Protein AF-A0A5B0MXK4-F1 (afdb_monomer)

Mean predicted aligned error: 9.75 Å

Sequence (186 aa):
MAPSFFKRCTKSGLPIFALIPTATGGLLAFLRLNHSGATVFHWLTRMSAVTGLCTWLSVLVSYLQFYRGMKYHGICRNTIPYKSPFQPYLTYFGLLMVILVIFFSGFEVFLKDNWSTSNFVTNYITLVIYILLFIYWKVTKRGKLVRIQEMDLIAGTKHFELMDAHYQENIKIPRTRIQKLWDWLL

Organism: NCBI:txid56615

Structure (mmCIF, N/CA/C/O backbone):
data_AF-A0A5B0MXK4-F1
#
_entry.id   AF-A0A5B0MXK4-F1
#
loop_
_atom_site.group_PDB
_atom_site.id
_atom_site.type_symbol
_atom_site.label_atom_id
_atom_site.label_alt_id
_atom_site.label_comp_id
_atom_site.label_asym_id
_atom_site.label_entity_id
_atom_site.label_seq_id
_atom_site.pdbx_PDB_ins_code
_atom_site.Cartn_x
_atom_site.Cartn_y
_atom_site.Cartn_z
_atom_site.occupancy
_atom_site.B_iso_or_equiv
_atom_site.auth_seq_id
_atom_site.auth_comp_id
_atom_site.auth_asym_id
_atom_site.auth_atom_id
_atom_site.pdbx_PDB_model_num
ATOM 1 N N . MET A 1 1 ? 8.335 -4.774 9.038 1.00 51.50 1 MET A N 1
ATOM 2 C CA . MET A 1 1 ? 9.013 -4.601 10.346 1.00 51.50 1 MET A CA 1
ATOM 3 C C . MET A 1 1 ? 10.495 -4.401 10.081 1.00 51.50 1 MET A C 1
ATOM 5 O O . MET A 1 1 ? 11.075 -5.246 9.414 1.00 51.50 1 MET A O 1
ATOM 9 N N . ALA A 1 2 ? 11.074 -3.292 10.542 1.00 68.56 2 ALA A N 1
ATOM 10 C CA . ALA A 1 2 ? 12.490 -2.974 10.352 1.00 68.56 2 ALA A CA 1
ATOM 11 C C . ALA A 1 2 ? 13.331 -3.418 11.573 1.00 68.56 2 ALA A C 1
ATOM 13 O O . ALA A 1 2 ? 12.799 -3.427 12.688 1.00 68.56 2 ALA A O 1
ATOM 14 N N . PRO A 1 3 ? 14.615 -3.788 11.389 1.00 80.69 3 PRO A N 1
ATOM 15 C CA . PRO A 1 3 ? 15.564 -4.045 12.474 1.00 80.69 3 PRO A CA 1
ATOM 16 C C . PRO A 1 3 ? 15.564 -2.948 13.549 1.00 80.69 3 PRO A C 1
ATOM 18 O O . PRO A 1 3 ? 15.420 -1.764 13.243 1.00 80.69 3 PRO A O 1
ATOM 21 N N . SER A 1 4 ? 15.766 -3.324 14.814 1.00 78.88 4 SER A N 1
ATOM 22 C CA . SER A 1 4 ? 15.691 -2.400 15.959 1.00 78.88 4 SER A CA 1
ATOM 23 C C . SER A 1 4 ? 16.685 -1.236 15.888 1.00 78.88 4 SER A C 1
ATOM 25 O O . SER A 1 4 ? 16.424 -0.188 16.473 1.00 78.88 4 SER A O 1
ATOM 27 N N . PHE A 1 5 ? 17.786 -1.371 15.140 1.00 83.00 5 PHE A N 1
ATOM 28 C CA . PHE A 1 5 ? 18.768 -0.296 14.982 1.00 83.00 5 PHE A CA 1
ATOM 29 C C . PHE A 1 5 ? 18.201 0.935 14.256 1.00 83.00 5 PHE A C 1
ATOM 31 O O . PHE A 1 5 ? 18.622 2.047 14.558 1.00 83.00 5 PHE A O 1
ATOM 38 N N . PHE A 1 6 ? 17.205 0.768 13.375 1.00 82.44 6 PHE A N 1
ATOM 39 C CA . PHE A 1 6 ? 16.553 1.888 12.681 1.00 82.44 6 PHE A CA 1
ATOM 40 C C . PHE A 1 6 ? 15.761 2.804 13.621 1.00 82.44 6 PHE A C 1
ATOM 42 O O . PHE A 1 6 ? 15.440 3.928 13.250 1.00 82.44 6 PHE A O 1
ATOM 49 N N . LYS A 1 7 ? 15.466 2.348 14.846 1.00 84.06 7 LYS A N 1
ATOM 50 C CA . LYS A 1 7 ? 14.809 3.159 15.880 1.00 84.06 7 LYS A CA 1
ATOM 51 C C . LYS A 1 7 ? 15.776 4.079 16.634 1.00 84.06 7 LYS A C 1
ATOM 53 O O . LYS A 1 7 ? 15.331 4.849 17.477 1.00 84.06 7 LYS A O 1
ATOM 58 N N . ARG A 1 8 ? 17.091 3.974 16.404 1.00 83.19 8 ARG A N 1
ATOM 59 C CA . ARG A 1 8 ? 18.083 4.804 17.102 1.00 83.19 8 ARG A CA 1
ATOM 60 C C . ARG A 1 8 ? 18.042 6.231 16.555 1.00 83.19 8 ARG A C 1
ATOM 62 O O . ARG A 1 8 ? 18.348 6.453 15.384 1.00 83.19 8 ARG A O 1
ATOM 69 N N . CYS A 1 9 ? 17.715 7.180 17.426 1.00 87.06 9 CYS A N 1
ATOM 70 C CA . CYS A 1 9 ? 17.706 8.610 17.128 1.00 87.06 9 CYS A CA 1
ATOM 71 C C . CYS A 1 9 ? 18.899 9.321 17.780 1.00 87.06 9 CYS A C 1
ATOM 73 O O . CYS A 1 9 ? 19.418 8.876 18.805 1.00 87.06 9 CYS A O 1
ATOM 75 N N . THR A 1 10 ? 19.330 10.439 17.193 1.00 88.25 10 THR A N 1
ATOM 76 C CA . THR A 1 10 ? 20.281 11.359 17.837 1.00 88.25 10 THR A CA 1
ATOM 77 C C . THR A 1 10 ? 19.639 12.095 19.013 1.00 88.25 10 THR A C 1
A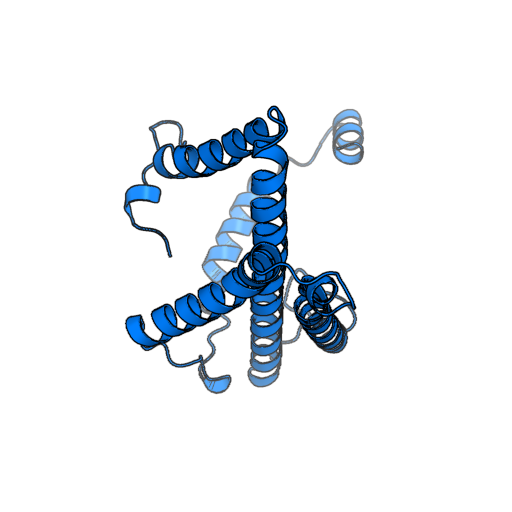TOM 79 O O . THR A 1 10 ? 18.423 12.056 19.196 1.00 88.25 10 THR A O 1
ATOM 82 N N . LYS A 1 11 ? 20.449 12.826 19.794 1.00 84.50 11 LYS A N 1
ATOM 83 C CA . LYS A 1 11 ? 19.974 13.662 20.915 1.00 84.50 11 LYS A CA 1
ATOM 84 C C . LYS A 1 11 ? 18.903 14.683 20.503 1.00 84.50 11 LYS A C 1
ATOM 86 O O . LYS A 1 11 ? 18.062 15.033 21.315 1.00 84.50 11 LYS A O 1
ATOM 91 N N . SER A 1 12 ? 18.915 15.119 19.243 1.00 85.69 12 SER A N 1
ATOM 92 C CA . SER A 1 12 ? 17.931 16.045 18.665 1.00 85.69 12 SER A CA 1
ATOM 93 C C . SER A 1 12 ? 16.702 15.343 18.064 1.00 85.69 12 SER A C 1
ATOM 95 O O . SER A 1 12 ? 15.892 15.994 17.416 1.00 85.69 12 SER A O 1
ATOM 97 N N . GLY A 1 13 ? 16.568 14.021 18.225 1.00 84.75 13 GLY A N 1
ATOM 98 C CA . GLY A 1 13 ? 15.425 13.242 17.736 1.00 84.75 13 GLY A CA 1
ATOM 99 C C . GLY A 1 13 ? 15.523 12.762 16.283 1.00 84.75 13 GLY A C 1
ATOM 100 O O . GLY A 1 13 ? 14.577 12.152 15.793 1.00 84.75 13 GLY A O 1
ATOM 101 N N . LEU A 1 14 ? 16.648 12.975 15.587 1.00 86.69 14 LEU A N 1
ATOM 102 C CA . LEU A 1 14 ? 16.790 12.608 14.172 1.00 86.69 14 LEU A CA 1
ATOM 103 C C . LEU A 1 14 ? 17.190 11.123 14.005 1.00 86.69 14 LEU A C 1
ATOM 105 O O . LEU A 1 14 ? 18.266 10.734 14.475 1.00 86.69 14 LEU A O 1
ATOM 109 N N . PRO A 1 15 ? 16.399 10.284 13.305 1.00 89.44 15 PRO A N 1
ATOM 110 C CA . PRO A 1 15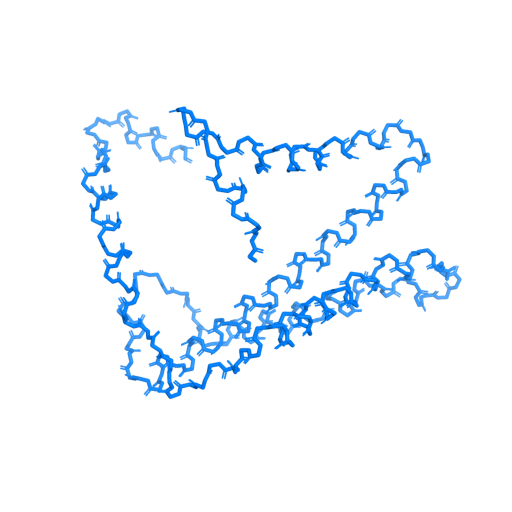 ? 16.730 8.880 13.055 1.00 89.44 15 PRO A CA 1
ATOM 111 C C . PRO A 1 15 ? 17.690 8.739 11.861 1.00 89.44 15 PRO A C 1
ATOM 113 O O . PRO A 1 15 ? 17.299 8.329 10.768 1.00 89.44 15 PRO A O 1
ATOM 116 N N . ILE A 1 16 ? 18.970 9.071 12.061 1.00 86.81 16 ILE A N 1
ATOM 117 C CA . ILE A 1 16 ? 19.988 9.086 10.988 1.00 86.81 16 ILE A CA 1
ATOM 118 C C . ILE A 1 16 ? 20.082 7.739 10.258 1.00 86.81 16 ILE A C 1
ATOM 120 O O . ILE A 1 16 ? 20.154 7.697 9.032 1.00 86.81 16 ILE A O 1
ATOM 124 N N . PHE A 1 17 ? 20.019 6.628 10.995 1.00 88.06 17 PHE A N 1
ATOM 125 C CA . PHE A 1 17 ? 20.098 5.288 10.413 1.00 88.06 17 PHE A CA 1
ATOM 126 C C . PHE A 1 17 ? 18.934 4.962 9.469 1.00 88.06 17 PHE A C 1
ATOM 128 O O . PHE A 1 17 ? 19.114 4.169 8.551 1.00 88.06 17 PHE A O 1
ATOM 135 N N . ALA A 1 18 ? 17.760 5.568 9.668 1.00 88.06 18 ALA A N 1
ATOM 136 C CA . ALA A 1 18 ? 16.626 5.447 8.752 1.00 88.06 18 ALA A CA 1
ATOM 137 C C . ALA A 1 18 ? 16.679 6.484 7.618 1.00 88.06 18 ALA A C 1
ATOM 139 O O . ALA A 1 18 ? 16.204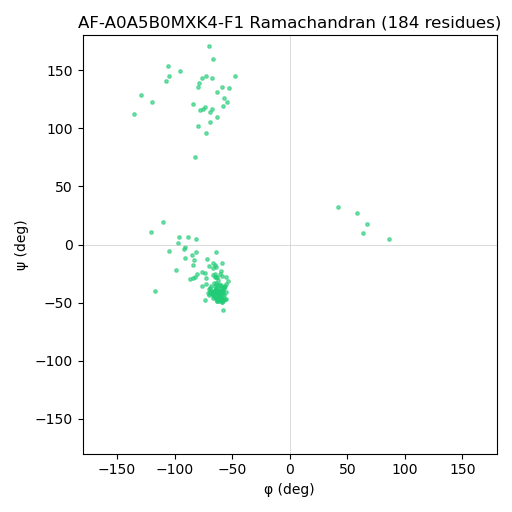 6.206 6.520 1.00 88.06 18 ALA A O 1
ATOM 140 N N . LEU A 1 19 ? 17.279 7.652 7.873 1.00 89.31 19 LEU A N 1
ATOM 141 C CA . LEU A 1 19 ? 17.416 8.742 6.908 1.00 89.31 19 LEU A CA 1
ATOM 142 C C . LEU A 1 19 ? 18.424 8.433 5.793 1.00 89.31 19 LEU A C 1
ATOM 144 O O . LEU A 1 19 ? 18.172 8.747 4.636 1.00 89.31 19 LEU A O 1
ATOM 148 N N . ILE A 1 20 ? 19.568 7.823 6.115 1.00 89.94 20 ILE A N 1
ATOM 149 C CA . ILE A 1 20 ? 20.623 7.561 5.119 1.00 89.94 20 ILE A CA 1
ATOM 150 C C . ILE A 1 20 ? 20.111 6.685 3.954 1.00 89.94 20 ILE A C 1
ATOM 152 O O . ILE A 1 20 ? 20.288 7.076 2.795 1.00 89.94 20 ILE A O 1
ATOM 156 N N . PRO A 1 21 ? 19.438 5.539 4.195 1.00 88.06 21 PRO A N 1
ATOM 157 C CA . PRO A 1 21 ? 18.925 4.707 3.108 1.00 88.06 21 PRO A CA 1
ATOM 158 C C . PRO A 1 21 ? 17.845 5.399 2.274 1.00 88.06 21 PRO A C 1
ATOM 160 O O . PRO A 1 21 ? 17.836 5.256 1.053 1.00 88.06 21 PRO A O 1
ATOM 163 N N . THR A 1 22 ? 16.950 6.170 2.902 1.00 88.19 22 THR A N 1
ATOM 164 C CA . THR A 1 22 ? 15.895 6.892 2.173 1.00 88.19 22 THR A CA 1
ATOM 165 C C . THR A 1 22 ? 16.476 8.028 1.332 1.00 88.19 22 THR A C 1
ATOM 167 O O . THR A 1 22 ? 16.093 8.180 0.173 1.00 88.19 22 THR A O 1
ATOM 170 N N . ALA A 1 23 ? 17.464 8.758 1.855 1.00 90.12 23 ALA A N 1
ATOM 171 C CA . ALA A 1 23 ? 18.177 9.802 1.121 1.00 90.12 23 ALA A CA 1
ATOM 172 C C . ALA A 1 23 ? 18.977 9.242 -0.068 1.00 90.12 23 ALA A C 1
ATOM 174 O O . ALA A 1 23 ? 19.017 9.858 -1.132 1.00 90.12 23 ALA A O 1
ATOM 175 N N . THR A 1 24 ? 19.549 8.041 0.071 1.00 88.06 24 THR A N 1
ATOM 176 C CA . THR A 1 24 ? 20.265 7.370 -1.029 1.00 88.06 24 THR A CA 1
ATOM 177 C C . THR A 1 24 ? 19.324 7.042 -2.191 1.00 88.06 24 THR A C 1
ATOM 179 O O . THR A 1 24 ? 19.716 7.158 -3.350 1.00 88.06 24 THR A O 1
ATOM 182 N N . GLY A 1 25 ? 18.056 6.726 -1.907 1.00 84.31 25 GLY A N 1
ATOM 183 C CA . GLY A 1 25 ? 17.028 6.576 -2.941 1.00 84.31 25 GLY A CA 1
ATOM 184 C C . GLY A 1 25 ? 16.839 7.841 -3.788 1.00 84.31 25 GLY A C 1
ATOM 185 O O . GLY A 1 25 ? 16.668 7.743 -5.000 1.00 84.31 25 GLY A O 1
ATOM 186 N N . GLY A 1 26 ? 16.949 9.028 -3.182 1.00 84.25 26 GLY A N 1
ATOM 187 C CA . GLY A 1 26 ? 16.893 10.307 -3.897 1.00 84.25 26 GLY A CA 1
ATOM 188 C C . GLY A 1 26 ? 18.070 10.524 -4.854 1.00 84.25 26 GLY A C 1
ATOM 189 O O . GLY A 1 26 ? 17.885 11.082 -5.933 1.00 84.25 26 GLY A O 1
ATOM 190 N N . LEU A 1 27 ? 19.261 10.013 -4.520 1.00 84.88 27 LEU A N 1
ATOM 191 C CA . LEU A 1 27 ? 20.440 10.110 -5.391 1.00 84.88 27 LEU A CA 1
ATOM 192 C C . LEU A 1 27 ? 20.265 9.339 -6.710 1.00 84.88 27 LEU A C 1
ATOM 194 O O . LEU A 1 27 ? 20.858 9.713 -7.722 1.00 84.88 27 LEU A O 1
ATOM 198 N N . LEU A 1 28 ? 19.406 8.313 -6.742 1.00 82.50 28 LEU A N 1
ATOM 199 C CA . LEU A 1 28 ? 19.096 7.568 -7.969 1.00 82.50 28 LEU A CA 1
ATOM 200 C C . LEU A 1 28 ? 18.409 8.436 -9.034 1.00 82.50 28 LEU A C 1
ATOM 202 O O . LEU A 1 28 ? 18.474 8.102 -10.216 1.00 82.50 28 LEU A O 1
ATOM 206 N N . ALA A 1 29 ? 17.812 9.574 -8.661 1.00 81.56 29 ALA A N 1
ATOM 207 C CA . ALA A 1 29 ? 17.253 10.523 -9.623 1.00 81.56 29 ALA A CA 1
ATOM 208 C C . ALA A 1 29 ? 18.321 11.125 -10.558 1.00 81.56 29 ALA A C 1
ATOM 210 O O . ALA A 1 29 ? 18.023 11.438 -11.712 1.00 81.56 29 ALA A O 1
ATOM 211 N N . PHE A 1 30 ? 19.581 11.219 -10.110 1.00 82.75 30 PHE A N 1
ATOM 212 C CA . PHE A 1 30 ? 20.686 11.737 -10.924 1.00 82.75 30 PHE A CA 1
ATOM 213 C C . PHE A 1 30 ? 21.117 10.784 -12.053 1.00 82.75 30 PHE A C 1
ATOM 215 O O . PHE A 1 30 ? 21.805 11.218 -12.977 1.00 82.75 30 PHE A O 1
ATOM 222 N N . LEU A 1 31 ? 20.664 9.519 -12.062 1.00 82.06 31 LEU A N 1
ATOM 223 C CA . LEU A 1 31 ? 20.922 8.582 -13.168 1.00 82.06 31 LEU A CA 1
ATOM 224 C C . LEU A 1 31 ? 20.359 9.078 -14.505 1.00 82.06 31 LEU A C 1
ATOM 226 O O . LEU A 1 31 ? 20.896 8.743 -15.560 1.00 82.06 31 LEU A O 1
ATOM 230 N N . ARG A 1 32 ? 19.321 9.922 -14.477 1.00 79.25 32 ARG A N 1
ATOM 231 C CA . ARG A 1 32 ? 18.715 10.490 -15.686 1.00 79.25 32 ARG A CA 1
ATOM 232 C C . ARG A 1 32 ? 19.658 11.415 -16.471 1.00 79.25 32 ARG A C 1
ATOM 234 O O . ARG A 1 32 ? 19.399 11.661 -17.643 1.00 79.25 32 ARG A O 1
ATOM 241 N N . LEU A 1 33 ? 20.743 11.906 -15.865 1.00 79.94 33 LEU A N 1
ATOM 242 C CA . LEU A 1 33 ? 21.694 12.816 -16.520 1.00 79.94 33 LEU A CA 1
ATOM 243 C C . LEU A 1 33 ? 22.481 12.159 -17.668 1.00 79.94 33 LEU A C 1
ATOM 245 O O . LEU A 1 33 ? 22.985 12.864 -18.536 1.00 79.94 33 LEU A O 1
ATOM 249 N N . ASN A 1 34 ? 22.566 10.825 -17.703 1.00 78.62 34 ASN A N 1
ATOM 250 C CA . ASN A 1 34 ? 23.203 10.078 -18.787 1.00 78.62 34 ASN A CA 1
ATOM 251 C C . ASN A 1 34 ? 22.148 9.376 -19.658 1.00 78.62 34 ASN A C 1
ATOM 253 O O . ASN A 1 34 ? 21.209 8.779 -19.133 1.00 78.62 34 ASN A O 1
ATOM 257 N N . HIS A 1 35 ? 22.346 9.351 -20.982 1.00 72.38 35 HIS A N 1
ATOM 258 C CA . HIS A 1 35 ? 21.406 8.731 -21.934 1.00 72.38 35 HIS A CA 1
ATOM 259 C C . HIS A 1 35 ? 21.138 7.240 -21.644 1.00 72.38 35 HIS A C 1
ATOM 261 O O . HIS A 1 35 ? 20.004 6.783 -21.747 1.00 72.38 35 HIS A O 1
ATOM 267 N N . SER A 1 36 ? 22.165 6.493 -21.219 1.00 75.19 36 SER A N 1
ATOM 268 C CA . SER A 1 36 ? 22.032 5.092 -20.779 1.00 75.19 36 SER A CA 1
ATOM 269 C C . SER A 1 36 ? 21.348 4.965 -19.404 1.00 75.19 36 SER A C 1
ATOM 271 O O . SER A 1 36 ? 20.564 4.046 -19.163 1.00 75.19 36 SER A O 1
ATOM 273 N N . GLY A 1 37 ? 21.577 5.929 -18.506 1.00 79.56 37 GLY A N 1
ATOM 274 C CA . GLY A 1 37 ? 21.001 5.932 -17.158 1.00 79.56 37 GLY A CA 1
ATOM 275 C C . GLY A 1 37 ? 19.507 6.269 -17.124 1.00 79.56 37 GLY A C 1
ATOM 276 O O . GLY A 1 37 ? 18.797 5.804 -16.230 1.00 79.56 37 GLY A O 1
ATOM 277 N N . ALA A 1 38 ? 18.996 6.987 -18.130 1.00 81.88 38 ALA A N 1
ATOM 278 C CA . ALA A 1 38 ? 17.567 7.259 -18.281 1.00 81.88 38 ALA A CA 1
ATOM 279 C C . ALA A 1 38 ? 16.731 5.968 -18.373 1.00 81.88 38 ALA A C 1
ATOM 281 O O . ALA A 1 38 ? 15.683 5.868 -17.734 1.00 81.88 38 ALA A O 1
ATOM 282 N N . THR A 1 39 ? 17.213 4.949 -19.089 1.00 82.56 39 THR A N 1
ATOM 283 C CA . THR A 1 39 ? 16.524 3.654 -19.214 1.00 82.56 39 THR A CA 1
ATOM 284 C C . THR A 1 39 ? 16.394 2.950 -17.860 1.00 82.56 39 THR A C 1
ATOM 286 O O . THR A 1 39 ? 15.303 2.523 -17.483 1.00 82.56 39 THR A O 1
ATOM 289 N N . VAL A 1 40 ? 17.477 2.906 -17.077 1.00 83.25 40 VAL A N 1
ATOM 290 C CA . VAL A 1 40 ? 17.484 2.305 -15.730 1.00 83.25 40 VAL A CA 1
ATOM 291 C C . VAL A 1 40 ? 16.580 3.083 -14.772 1.00 83.25 40 VAL A C 1
ATOM 293 O O . VAL A 1 40 ? 15.838 2.492 -13.987 1.00 83.25 40 VAL A O 1
ATOM 296 N N . PHE A 1 41 ? 16.584 4.412 -14.863 1.00 85.44 41 PHE A N 1
ATO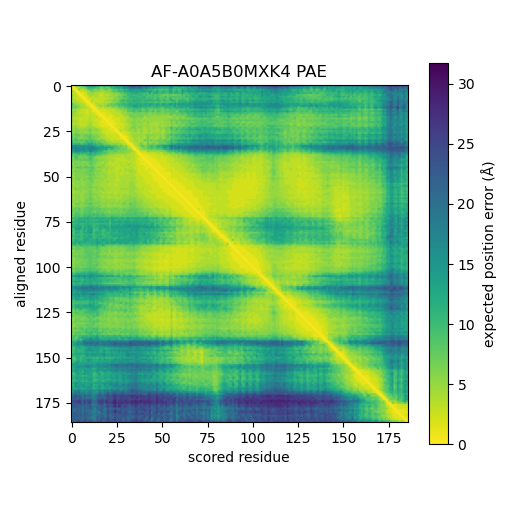M 297 C CA . PHE A 1 41 ? 15.684 5.257 -14.084 1.00 85.44 41 PHE A CA 1
ATOM 298 C C . PHE A 1 41 ? 14.205 4.977 -14.404 1.00 85.44 41 PHE A C 1
ATOM 300 O O . PHE A 1 41 ? 13.372 4.897 -13.495 1.00 85.44 41 PHE A O 1
ATOM 307 N N . HIS A 1 42 ? 13.867 4.763 -15.679 1.00 84.38 42 HIS A N 1
ATOM 308 C CA . HIS A 1 42 ? 12.517 4.364 -16.074 1.00 84.38 42 HIS A CA 1
ATOM 309 C C . HIS A 1 42 ? 12.136 2.987 -15.523 1.00 84.38 42 HIS A C 1
ATOM 311 O O . HIS A 1 42 ? 11.011 2.827 -15.045 1.00 84.38 42 HIS A O 1
ATOM 317 N N . TRP A 1 43 ? 13.060 2.022 -15.510 1.00 84.75 43 TRP A N 1
ATOM 318 C CA . TRP A 1 43 ? 12.830 0.725 -14.867 1.00 84.75 43 TRP A CA 1
ATOM 319 C C . TRP A 1 43 ? 12.517 0.873 -13.376 1.00 84.75 43 TRP A C 1
ATOM 321 O O . TRP A 1 43 ? 11.502 0.359 -12.905 1.00 84.75 43 TRP A O 1
ATOM 331 N N . LEU A 1 44 ? 13.335 1.635 -12.642 1.00 85.50 44 LEU A N 1
ATOM 332 C CA . LEU A 1 44 ? 13.131 1.905 -11.213 1.00 85.50 44 LEU A CA 1
ATOM 333 C C . LEU A 1 44 ? 11.790 2.594 -10.937 1.00 85.50 44 LEU A C 1
ATOM 335 O O . LEU A 1 44 ? 11.076 2.220 -10.007 1.00 85.50 44 LEU A O 1
ATOM 339 N N . THR A 1 45 ? 11.421 3.567 -11.769 1.00 86.25 45 THR A N 1
ATOM 340 C CA . THR A 1 45 ? 10.160 4.305 -11.630 1.00 86.25 45 THR A CA 1
ATOM 341 C C . THR A 1 45 ? 8.949 3.396 -11.853 1.00 86.25 45 THR A C 1
ATOM 343 O O . THR A 1 45 ? 8.009 3.422 -11.057 1.00 86.25 45 THR A O 1
ATOM 346 N N . ARG A 1 46 ? 8.988 2.542 -12.885 1.00 84.56 46 ARG A N 1
ATOM 347 C CA . ARG A 1 46 ? 7.931 1.554 -13.166 1.00 84.56 46 ARG A CA 1
ATOM 348 C C . ARG A 1 46 ? 7.775 0.560 -12.012 1.00 84.56 46 ARG A C 1
ATOM 350 O O . ARG A 1 46 ? 6.663 0.369 -11.522 1.00 84.56 46 ARG A O 1
ATOM 357 N N . MET A 1 47 ? 8.882 0.014 -11.505 1.00 86.75 47 MET A N 1
ATOM 358 C CA . MET A 1 47 ? 8.869 -0.884 -10.341 1.00 86.75 47 MET A CA 1
ATOM 359 C C . MET A 1 47 ? 8.308 -0.202 -9.082 1.00 86.75 47 MET A C 1
ATOM 361 O O . MET A 1 47 ? 7.537 -0.808 -8.332 1.00 86.75 47 MET A O 1
ATOM 365 N N . SER A 1 48 ? 8.653 1.069 -8.852 1.00 88.88 48 SER A N 1
ATOM 366 C CA . SER A 1 48 ? 8.143 1.851 -7.718 1.00 88.88 48 SER A CA 1
ATOM 367 C C . SER A 1 48 ? 6.626 2.062 -7.798 1.00 88.88 48 SER A C 1
ATOM 369 O O . SER A 1 48 ? 5.914 1.811 -6.823 1.00 88.88 48 SER A O 1
ATOM 371 N N . ALA A 1 49 ? 6.106 2.425 -8.976 1.00 89.06 49 ALA A N 1
ATOM 372 C CA . ALA A 1 49 ? 4.671 2.618 -9.190 1.00 89.06 49 ALA A CA 1
ATOM 373 C C . ALA A 1 49 ? 3.863 1.336 -8.910 1.00 89.06 49 ALA A C 1
ATOM 375 O O . ALA A 1 49 ? 2.885 1.372 -8.158 1.00 89.06 49 ALA A O 1
ATOM 376 N N . VAL A 1 50 ? 4.311 0.188 -9.434 1.00 89.00 50 VAL A N 1
ATOM 377 C CA . VAL A 1 50 ? 3.662 -1.115 -9.188 1.00 89.00 50 VAL A CA 1
ATOM 378 C C . VAL A 1 50 ? 3.725 -1.495 -7.705 1.00 89.00 50 VAL A C 1
ATOM 380 O O . VAL A 1 50 ? 2.731 -1.953 -7.141 1.00 89.00 50 VAL A O 1
ATOM 383 N N . THR A 1 51 ? 4.850 -1.239 -7.029 1.00 90.06 51 THR A N 1
ATOM 384 C CA . THR A 1 51 ? 4.983 -1.474 -5.577 1.00 90.06 51 THR A CA 1
ATOM 385 C C . THR A 1 51 ? 3.981 -0.636 -4.774 1.00 90.06 51 THR A C 1
ATOM 387 O O . THR A 1 51 ? 3.369 -1.129 -3.818 1.00 90.06 51 THR A O 1
ATOM 390 N N . GLY A 1 52 ? 3.767 0.619 -5.178 1.00 91.75 52 GLY A N 1
ATOM 391 C CA . GLY A 1 52 ? 2.744 1.489 -4.602 1.00 91.75 52 GLY A CA 1
ATOM 392 C C . GLY A 1 52 ? 1.342 0.896 -4.747 1.00 91.75 52 GLY A C 1
ATOM 393 O O . GLY A 1 52 ? 0.610 0.802 -3.761 1.00 91.75 52 GLY A O 1
ATOM 394 N N . LEU A 1 53 ? 0.985 0.410 -5.938 1.00 92.38 53 LEU A N 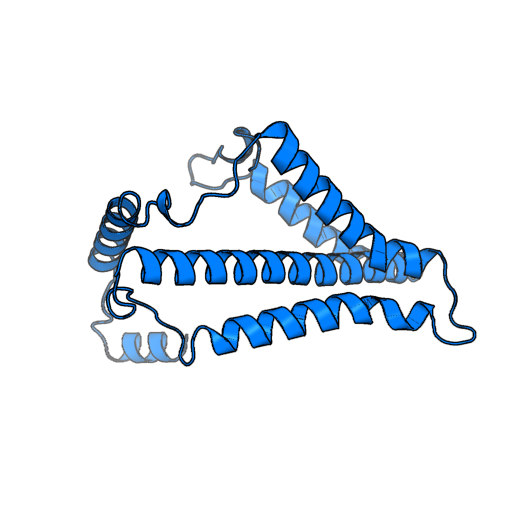1
ATOM 395 C CA . LEU A 1 53 ? -0.308 -0.240 -6.186 1.00 92.38 53 LEU A CA 1
ATOM 396 C C . LEU A 1 53 ? -0.502 -1.510 -5.343 1.00 92.38 53 LEU A C 1
ATOM 398 O O . LEU A 1 53 ? -1.566 -1.690 -4.749 1.00 92.38 53 LEU A O 1
ATOM 402 N N . CYS A 1 54 ? 0.526 -2.352 -5.203 1.00 91.69 54 CYS A N 1
ATOM 403 C CA . CYS A 1 54 ? 0.486 -3.518 -4.309 1.00 91.69 54 CYS A CA 1
ATOM 404 C C . CYS A 1 54 ? 0.264 -3.119 -2.836 1.00 91.69 54 CYS A C 1
ATOM 406 O O . CYS A 1 54 ? -0.443 -3.805 -2.087 1.00 91.69 54 CYS A O 1
ATOM 408 N N . THR A 1 55 ? 0.832 -1.987 -2.415 1.00 92.44 55 THR A N 1
ATOM 409 C CA . THR A 1 55 ? 0.618 -1.437 -1.069 1.00 92.44 55 THR A CA 1
ATOM 410 C C . THR A 1 55 ? -0.833 -0.990 -0.890 1.00 92.44 55 THR A C 1
ATOM 412 O O . THR A 1 55 ? -1.478 -1.374 0.087 1.00 92.44 55 THR A O 1
ATOM 415 N N . TRP A 1 56 ? -1.395 -0.264 -1.860 1.00 93.81 56 TRP A N 1
ATOM 416 C CA . TRP A 1 56 ? -2.808 0.130 -1.844 1.00 93.81 56 TRP A CA 1
ATOM 417 C C . TRP A 1 56 ? -3.754 -1.073 -1.830 1.00 93.81 56 TRP A C 1
ATOM 419 O O . TRP A 1 56 ? -4.724 -1.076 -1.069 1.00 93.81 56 TRP A O 1
ATOM 429 N N . LEU A 1 57 ? -3.442 -2.128 -2.587 1.00 93.31 57 LEU A N 1
ATOM 430 C CA . LEU A 1 57 ? -4.189 -3.386 -2.554 1.00 93.31 57 LEU A CA 1
ATOM 431 C C . LEU A 1 57 ? -4.235 -3.970 -1.133 1.00 93.31 57 LEU A C 1
ATOM 433 O O . LEU A 1 57 ? -5.307 -4.326 -0.642 1.00 93.31 57 LEU A O 1
ATOM 437 N N . SER A 1 58 ? -3.091 -4.010 -0.443 1.00 91.81 58 SER A N 1
ATOM 438 C CA . SER A 1 58 ? -3.001 -4.483 0.948 1.00 91.81 58 SER A CA 1
ATOM 439 C C . SER A 1 58 ? -3.852 -3.653 1.905 1.00 91.81 58 SER A C 1
ATOM 441 O O . SER A 1 58 ? -4.538 -4.208 2.770 1.00 91.81 58 SER A O 1
ATOM 443 N N . VAL A 1 59 ? -3.827 -2.327 1.751 1.00 92.44 59 VAL A N 1
ATOM 444 C CA . VAL A 1 59 ? -4.612 -1.395 2.573 1.00 92.44 59 VAL A CA 1
ATOM 445 C C . VAL A 1 59 ? -6.109 -1.623 2.364 1.00 92.44 59 VAL A C 1
ATOM 447 O O . VAL A 1 59 ? -6.846 -1.746 3.341 1.00 92.44 59 VAL A O 1
ATOM 450 N N . LEU A 1 60 ? -6.562 -1.757 1.115 1.00 93.25 60 LEU A N 1
ATOM 451 C CA . LEU A 1 60 ? -7.972 -1.997 0.790 1.00 93.25 60 LEU A CA 1
ATOM 452 C C . LEU A 1 60 ? -8.470 -3.344 1.331 1.00 93.25 60 LEU A C 1
ATOM 454 O O . LEU A 1 60 ? -9.552 -3.413 1.917 1.00 93.25 60 LEU A O 1
ATOM 458 N N . VAL A 1 61 ? -7.669 -4.406 1.201 1.00 91.62 61 VAL A N 1
ATOM 459 C CA . VAL A 1 61 ? -7.989 -5.729 1.767 1.00 91.62 61 VAL A CA 1
ATOM 460 C C . VAL A 1 61 ? -8.061 -5.675 3.296 1.00 91.62 61 VAL A C 1
ATOM 462 O O . VAL A 1 61 ? -8.973 -6.250 3.895 1.00 91.62 61 VAL A O 1
ATOM 465 N N . SER A 1 62 ? -7.131 -4.963 3.935 1.00 90.50 62 SER A N 1
ATOM 466 C CA . SER A 1 62 ? -7.121 -4.783 5.393 1.00 90.50 62 SER A CA 1
ATOM 467 C C . SER A 1 62 ? -8.343 -3.991 5.863 1.00 90.50 62 SER A C 1
ATOM 469 O O . SER A 1 62 ? -9.000 -4.386 6.826 1.00 90.50 62 SER A O 1
ATOM 471 N N . TYR A 1 63 ? -8.715 -2.933 5.138 1.00 90.75 63 TYR A N 1
ATOM 472 C CA . TYR A 1 63 ? -9.918 -2.152 5.422 1.00 90.75 63 TYR A CA 1
ATOM 473 C C . TYR A 1 63 ? -11.194 -2.989 5.301 1.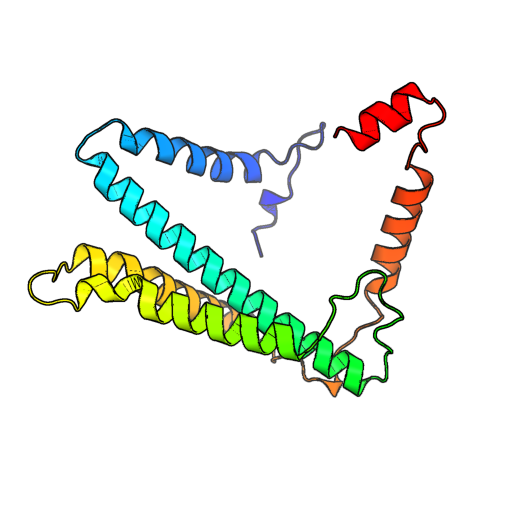00 90.75 63 TYR A C 1
ATOM 475 O O . TYR A 1 63 ? -12.097 -2.874 6.128 1.00 90.75 63 TYR A O 1
ATOM 483 N N . LEU A 1 64 ? -11.274 -3.870 4.302 1.00 91.25 64 LEU A N 1
ATOM 484 C CA . LEU A 1 64 ? -12.431 -4.742 4.131 1.00 91.25 64 LEU A CA 1
ATOM 485 C C . LEU A 1 64 ? -12.597 -5.718 5.307 1.00 91.25 64 LEU A C 1
ATOM 487 O O . LEU A 1 64 ? -13.721 -5.952 5.756 1.00 91.25 64 LEU A O 1
ATOM 491 N N . GLN A 1 65 ? -11.496 -6.261 5.831 1.00 89.12 65 GLN A N 1
ATOM 492 C CA . GLN A 1 65 ? -11.523 -7.086 7.043 1.00 89.12 65 GLN A CA 1
ATOM 493 C C . GLN A 1 65 ? -11.913 -6.266 8.277 1.00 89.12 65 GLN A C 1
ATOM 495 O O . GLN A 1 65 ? -12.789 -6.692 9.028 1.00 89.12 65 GLN A O 1
ATOM 500 N N . PHE A 1 66 ? -11.357 -5.062 8.428 1.00 88.88 66 PHE A N 1
ATOM 501 C CA . PHE A 1 66 ? -11.724 -4.131 9.495 1.00 88.88 66 PHE A CA 1
ATOM 502 C C . PHE A 1 66 ? -13.226 -3.803 9.486 1.00 88.88 66 PHE A C 1
ATOM 504 O O . PHE A 1 66 ? -13.899 -3.926 10.508 1.00 88.88 66 PHE A O 1
ATOM 511 N N . TYR A 1 67 ? -13.785 -3.479 8.316 1.00 89.62 67 TYR A N 1
ATOM 512 C CA . TYR A 1 67 ? -15.215 -3.212 8.150 1.00 89.62 67 TYR A CA 1
ATOM 513 C C . TYR A 1 67 ? -16.078 -4.424 8.532 1.00 89.62 67 TYR A C 1
ATOM 515 O O . TYR A 1 67 ? -17.093 -4.278 9.217 1.00 89.62 67 TYR A O 1
ATOM 523 N N . ARG A 1 68 ? -15.670 -5.632 8.121 1.00 88.88 68 ARG A N 1
ATOM 524 C CA . ARG A 1 68 ? -16.371 -6.878 8.469 1.00 88.88 68 ARG A CA 1
ATOM 525 C C . ARG A 1 68 ? -16.316 -7.171 9.969 1.00 88.88 68 ARG A C 1
ATOM 527 O O . ARG A 1 68 ? -17.341 -7.558 10.521 1.00 88.88 68 ARG A O 1
ATOM 534 N N . GLY A 1 69 ? -15.179 -6.952 10.628 1.00 89.56 69 GLY A N 1
ATOM 535 C CA . GLY A 1 69 ? -15.074 -7.145 12.075 1.00 89.56 69 GLY A CA 1
ATOM 536 C C . GLY A 1 69 ? -15.840 -6.103 12.883 1.00 89.56 69 GLY A C 1
ATOM 537 O O . GLY A 1 69 ? -16.542 -6.487 13.810 1.00 89.56 69 GLY A O 1
ATOM 538 N N . MET A 1 70 ? -15.855 -4.825 12.483 1.00 88.56 70 MET A N 1
ATOM 539 C CA . MET A 1 70 ? -16.737 -3.833 13.126 1.00 88.56 70 MET A CA 1
ATOM 540 C C . MET A 1 70 ? -18.207 -4.255 13.053 1.00 88.56 70 MET A C 1
ATOM 542 O O . MET A 1 70 ? -18.923 -4.182 14.050 1.00 88.56 70 MET A O 1
ATOM 546 N N . LYS A 1 71 ? -18.646 -4.745 11.885 1.00 88.19 71 LYS A N 1
ATOM 547 C CA . LYS A 1 71 ? -20.012 -5.247 11.701 1.00 88.19 71 LYS A CA 1
ATOM 548 C C . LYS A 1 71 ? -20.294 -6.479 12.569 1.00 88.19 71 LYS A C 1
ATOM 550 O O . LYS A 1 71 ? -21.391 -6.583 13.104 1.00 88.19 71 LYS A O 1
ATOM 555 N N . TYR A 1 72 ? -19.328 -7.387 12.714 1.00 89.00 72 TYR A N 1
ATOM 556 C CA . TYR A 1 72 ? -19.456 -8.576 13.562 1.00 89.00 72 TYR A CA 1
ATOM 557 C C . TYR A 1 72 ? -19.550 -8.227 15.056 1.00 89.00 72 TYR A C 1
ATOM 559 O O . TYR A 1 72 ? -20.404 -8.763 15.752 1.00 89.00 72 TYR A O 1
ATOM 567 N N . HIS A 1 73 ? -18.735 -7.284 15.533 1.00 87.81 73 HIS A N 1
ATOM 568 C CA . HIS A 1 73 ? -18.737 -6.826 16.928 1.00 87.81 73 HIS A CA 1
ATOM 569 C C . HIS A 1 73 ? -19.833 -5.790 17.243 1.00 87.81 73 HIS A C 1
ATOM 571 O O . HIS A 1 73 ? -19.869 -5.257 18.349 1.00 87.81 73 HIS A O 1
ATOM 577 N N . GLY A 1 74 ? -20.717 -5.475 16.288 1.00 85.88 74 GLY A N 1
ATOM 578 C CA . GLY A 1 74 ? -21.807 -4.514 16.484 1.00 85.88 74 GLY A CA 1
ATOM 579 C C . GLY A 1 74 ? -21.348 -3.065 16.691 1.00 85.88 74 GLY A C 1
ATOM 580 O O . GLY A 1 74 ? -22.122 -2.239 17.171 1.00 85.88 74 GLY A O 1
ATOM 581 N N . ILE A 1 75 ? -20.104 -2.730 16.335 1.00 86.00 75 ILE A N 1
ATOM 582 C CA . ILE A 1 75 ? -19.560 -1.381 16.509 1.00 86.00 75 ILE A CA 1
ATOM 583 C C . ILE A 1 75 ? -20.109 -0.483 15.399 1.00 86.00 75 ILE A C 1
ATOM 585 O O . ILE A 1 75 ? -19.830 -0.668 14.210 1.00 86.00 75 ILE A O 1
ATOM 589 N N . CYS A 1 76 ? -20.896 0.517 15.794 1.00 84.94 76 CYS A N 1
ATOM 590 C CA . CYS A 1 76 ? -21.452 1.499 14.873 1.00 84.94 76 CYS A CA 1
ATOM 591 C C . CYS A 1 76 ? -20.345 2.317 14.206 1.00 84.94 76 CYS A C 1
ATOM 593 O O . CYS A 1 76 ? -19.529 2.941 14.864 1.00 84.94 76 CYS A O 1
ATOM 595 N N . ARG A 1 77 ? -20.398 2.459 12.882 1.00 82.44 77 ARG A N 1
ATOM 596 C CA . ARG A 1 77 ? -19.438 3.265 12.104 1.00 82.44 77 ARG A CA 1
ATOM 597 C C . ARG A 1 77 ? -19.455 4.772 12.419 1.00 82.44 77 ARG A C 1
ATOM 599 O O . ARG A 1 77 ? -18.648 5.523 11.890 1.00 82.44 77 ARG A O 1
ATOM 606 N N . ASN A 1 78 ? -20.395 5.230 13.236 1.00 82.88 78 ASN A N 1
ATOM 607 C CA . ASN A 1 78 ? -20.438 6.611 13.712 1.00 82.88 78 ASN A CA 1
ATOM 608 C C . ASN A 1 78 ? -19.558 6.842 14.9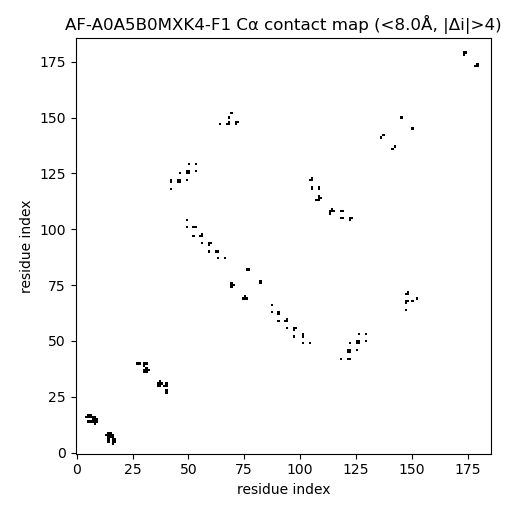48 1.00 82.88 78 ASN A C 1
ATOM 610 O O . ASN A 1 78 ? -19.391 7.990 15.332 1.00 82.88 78 ASN A O 1
ATOM 614 N N . THR A 1 79 ? -19.011 5.789 15.564 1.00 82.44 79 THR A N 1
ATOM 615 C CA . THR A 1 79 ? -18.088 5.932 16.700 1.00 82.44 79 THR A CA 1
ATOM 616 C C . THR A 1 79 ? -16.693 6.369 16.264 1.00 82.44 79 THR A C 1
ATOM 618 O O . THR A 1 79 ? -15.962 6.948 17.057 1.00 82.44 79 THR A O 1
ATOM 621 N N . ILE A 1 80 ? -16.316 6.113 15.006 1.00 81.94 80 ILE A N 1
ATOM 622 C CA . ILE A 1 80 ? -15.019 6.526 14.468 1.00 81.94 80 ILE A CA 1
ATOM 623 C C . ILE A 1 80 ? -15.039 8.017 14.079 1.00 81.94 80 ILE A C 1
ATOM 625 O O . ILE A 1 80 ? -15.975 8.445 13.397 1.00 81.94 80 ILE A O 1
ATOM 629 N N . PRO A 1 81 ? -13.997 8.800 14.431 1.00 80.00 81 PRO A N 1
ATOM 630 C CA . PRO A 1 81 ? -13.930 10.231 14.115 1.00 80.00 81 PRO A CA 1
ATOM 631 C C . PRO A 1 81 ? -13.979 10.530 12.612 1.00 80.00 81 PRO A C 1
ATOM 633 O O . PRO A 1 81 ? -14.561 11.524 12.184 1.00 80.00 81 PRO A O 1
ATOM 636 N N . TYR A 1 82 ? -13.390 9.651 11.796 1.00 80.56 82 TYR A N 1
ATOM 637 C CA . TYR A 1 82 ? -13.348 9.789 10.345 1.00 80.56 82 TYR A CA 1
ATOM 638 C C . TYR A 1 82 ? -14.026 8.605 9.655 1.00 80.56 82 TYR A C 1
ATOM 640 O O . TYR A 1 82 ? -13.617 7.452 9.807 1.00 80.56 82 TYR A O 1
ATOM 648 N N . LYS A 1 83 ? -15.044 8.895 8.837 1.00 82.50 83 LYS A N 1
ATOM 649 C CA . LYS A 1 83 ? -15.753 7.904 8.021 1.00 82.50 83 LYS A CA 1
ATOM 650 C C . LYS A 1 83 ? -15.831 8.361 6.569 1.00 82.50 83 LYS A C 1
ATOM 652 O O . LYS A 1 83 ? -16.298 9.451 6.264 1.00 82.50 83 LYS A O 1
ATOM 657 N N . SER A 1 84 ? -15.431 7.489 5.652 1.00 83.06 84 SER A N 1
ATOM 658 C CA . SER A 1 84 ? -15.633 7.705 4.218 1.00 83.06 84 SER A CA 1
ATOM 659 C C . SER A 1 84 ? -17.093 7.436 3.804 1.00 83.06 84 SER A C 1
ATOM 661 O O . SER A 1 84 ? -17.728 6.513 4.323 1.00 83.06 84 SER A O 1
ATOM 663 N N . PRO A 1 85 ? -17.686 8.192 2.875 1.00 84.38 85 PRO A N 1
ATOM 664 C CA . PRO A 1 85 ? -19.026 7.879 2.384 1.00 84.38 85 PRO A CA 1
ATOM 665 C C . PRO A 1 85 ? -19.038 6.552 1.589 1.00 84.38 85 PRO A C 1
ATOM 667 O O . PRO A 1 85 ? -17.997 6.072 1.146 1.00 84.38 85 PRO A O 1
ATOM 670 N N . PHE A 1 86 ? -20.216 5.932 1.450 1.00 84.44 86 PHE A N 1
ATOM 671 C CA . PHE A 1 86 ? -20.466 4.763 0.578 1.00 84.44 86 PHE A CA 1
ATOM 672 C C . PHE A 1 86 ? -19.632 3.487 0.823 1.00 84.44 86 PHE A C 1
ATOM 674 O O . PHE A 1 86 ? -19.443 2.670 -0.081 1.00 84.44 86 PHE A O 1
ATOM 681 N N . GLN A 1 87 ? -19.161 3.254 2.050 1.00 85.94 87 GLN A N 1
ATOM 682 C CA . GLN A 1 87 ? -18.512 1.983 2.393 1.00 85.94 87 GLN A CA 1
ATOM 683 C C . GLN A 1 87 ? -19.536 0.872 2.644 1.00 85.94 87 GLN A C 1
ATOM 685 O O . GLN A 1 87 ? -20.543 1.131 3.306 1.00 85.94 87 GLN A O 1
ATOM 690 N N . PRO A 1 88 ? -19.288 -0.364 2.171 1.00 87.38 88 PRO A N 1
ATOM 691 C CA . PRO A 1 88 ? -18.022 -0.887 1.634 1.00 87.38 88 PRO A CA 1
ATOM 692 C C . PRO A 1 88 ? -17.900 -0.852 0.097 1.00 87.38 88 PRO A C 1
ATOM 694 O O . PRO A 1 88 ? -16.900 -1.323 -0.443 1.00 87.38 88 PRO A O 1
ATOM 697 N N . TYR A 1 89 ? -18.900 -0.336 -0.626 1.00 90.19 89 TYR A N 1
ATOM 698 C CA . TYR A 1 89 ? -18.931 -0.356 -2.096 1.00 90.19 89 TYR A CA 1
ATOM 699 C C . TYR A 1 89 ? -17.728 0.355 -2.720 1.00 90.19 89 TYR A C 1
ATOM 701 O O . TYR A 1 89 ? -17.125 -0.164 -3.659 1.00 90.19 89 TYR A O 1
ATOM 709 N N . LEU A 1 90 ? -17.321 1.490 -2.144 1.00 91.31 90 LEU A N 1
ATOM 710 C CA . LEU A 1 90 ? -16.153 2.232 -2.613 1.00 91.31 90 LEU A CA 1
ATOM 711 C C . LEU A 1 90 ? -14.850 1.429 -2.459 1.00 91.31 90 LEU A C 1
ATOM 713 O O . LEU A 1 90 ? -13.997 1.467 -3.343 1.00 91.31 90 LEU A O 1
ATOM 717 N N . THR A 1 91 ? -14.703 0.652 -1.380 1.00 91.56 91 THR A N 1
ATOM 718 C CA . THR A 1 91 ? -13.553 -0.251 -1.215 1.00 91.56 91 THR A CA 1
ATOM 719 C C . THR A 1 91 ? -13.555 -1.376 -2.244 1.00 91.56 91 THR A C 1
ATOM 721 O O . THR A 1 91 ? -12.494 -1.679 -2.781 1.00 91.56 91 THR A O 1
ATOM 724 N N . TYR A 1 92 ? -14.709 -1.975 -2.560 1.00 92.88 92 TYR A N 1
ATOM 725 C CA . TYR A 1 92 ? -14.782 -3.000 -3.610 1.00 92.88 92 TYR A CA 1
ATOM 726 C C . TYR A 1 92 ? -14.416 -2.437 -4.987 1.00 92.88 92 TYR A C 1
ATOM 728 O O . TYR A 1 92 ? -13.641 -3.059 -5.711 1.00 92.88 92 TYR A O 1
ATOM 736 N N . PHE A 1 93 ? -14.910 -1.241 -5.316 1.00 94.50 93 PHE A N 1
ATOM 737 C CA . PHE A 1 93 ? -14.547 -0.541 -6.546 1.00 94.50 93 PHE A CA 1
ATOM 738 C C . PHE A 1 93 ? -13.045 -0.234 -6.608 1.00 94.50 93 PHE A C 1
ATOM 740 O O . PHE A 1 93 ? -12.392 -0.555 -7.599 1.00 94.50 93 PHE A O 1
ATOM 747 N N . GLY A 1 94 ? -12.473 0.324 -5.536 1.00 93.44 94 GLY A N 1
ATOM 748 C CA . GLY A 1 94 ? -11.039 0.608 -5.464 1.00 93.44 94 GLY A CA 1
ATOM 749 C C . GLY A 1 94 ? -10.187 -0.654 -5.604 1.00 93.44 94 GLY A C 1
ATOM 750 O O . GLY A 1 94 ? -9.181 -0.644 -6.308 1.00 93.44 94 GLY A O 1
ATOM 751 N N . LEU A 1 95 ? -10.612 -1.762 -4.991 1.00 93.94 95 LEU A N 1
ATOM 752 C CA . LEU A 1 95 ? -9.907 -3.040 -5.072 1.00 93.94 95 LEU A CA 1
ATOM 753 C C . LEU A 1 95 ? -9.929 -3.591 -6.502 1.00 93.94 95 LEU A C 1
ATOM 755 O O . LEU A 1 95 ? -8.883 -3.997 -7.006 1.00 93.94 95 LEU A O 1
ATOM 759 N N . LEU A 1 96 ? -11.085 -3.544 -7.171 1.00 95.31 96 LEU A N 1
ATOM 760 C CA . LEU A 1 96 ? -11.209 -3.923 -8.579 1.00 95.31 96 LEU A CA 1
ATOM 761 C C . LEU A 1 96 ? -10.292 -3.069 -9.465 1.00 95.31 96 LEU A C 1
ATOM 763 O O . LEU A 1 96 ? -9.540 -3.614 -10.268 1.00 95.31 96 LEU A O 1
ATOM 767 N N . MET A 1 97 ? -10.306 -1.746 -9.285 1.00 95.00 97 MET A N 1
ATOM 768 C CA . MET A 1 97 ? -9.493 -0.827 -10.085 1.00 95.00 97 MET A CA 1
ATOM 769 C C . MET A 1 97 ? -7.995 -1.051 -9.887 1.00 95.00 97 MET A C 1
ATOM 771 O O . MET A 1 97 ? -7.259 -1.116 -10.866 1.00 95.00 97 MET A O 1
ATOM 775 N N . VAL A 1 98 ? -7.534 -1.239 -8.649 1.00 94.06 98 VAL A N 1
ATOM 776 C CA . VAL A 1 98 ? -6.117 -1.527 -8.383 1.00 94.06 98 VAL A CA 1
ATOM 777 C C . VAL A 1 98 ? -5.691 -2.844 -9.037 1.00 94.06 98 VAL A C 1
ATOM 779 O O . VAL A 1 98 ? -4.629 -2.891 -9.654 1.00 94.06 98 VAL A O 1
ATOM 782 N N . ILE A 1 99 ? -6.518 -3.894 -8.968 1.00 91.81 99 ILE A N 1
ATOM 783 C CA . ILE A 1 99 ? -6.227 -5.173 -9.638 1.00 91.81 99 ILE A CA 1
ATOM 784 C C . ILE A 1 99 ? -6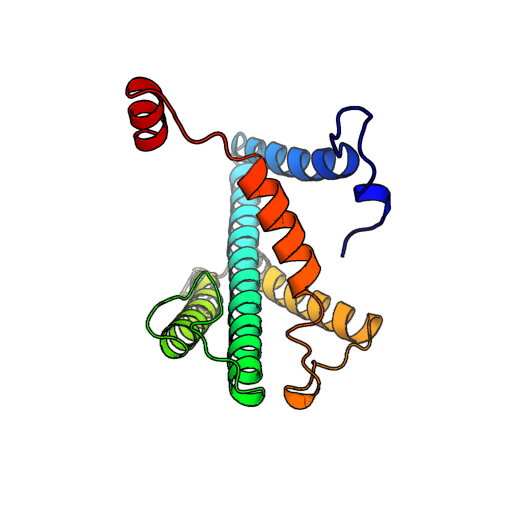.139 -4.991 -11.156 1.00 91.81 99 ILE A C 1
ATOM 786 O O . ILE A 1 99 ? -5.193 -5.489 -11.767 1.00 91.81 99 ILE A O 1
ATOM 790 N N . LEU A 1 100 ? -7.081 -4.260 -11.760 1.00 92.44 100 LEU A N 1
ATOM 791 C CA . LEU A 1 100 ? -7.067 -3.990 -13.198 1.00 92.44 100 LEU A CA 1
ATOM 792 C C . LEU A 1 100 ? -5.809 -3.221 -13.609 1.00 92.44 100 LEU A C 1
ATOM 794 O O . LEU A 1 100 ? -5.128 -3.629 -14.546 1.00 92.44 100 LEU A O 1
ATOM 798 N N . VAL A 1 101 ? -5.447 -2.158 -12.887 1.00 91.06 101 VAL A N 1
ATOM 799 C CA . VAL A 1 101 ? -4.242 -1.374 -13.198 1.00 91.06 101 VAL A CA 1
ATOM 800 C C . VAL A 1 101 ? -2.986 -2.236 -13.079 1.00 91.06 101 VAL A C 1
ATOM 802 O O . VAL A 1 101 ? -2.143 -2.185 -13.969 1.00 91.06 101 VAL A O 1
ATOM 805 N N . ILE A 1 102 ? -2.866 -3.073 -12.043 1.00 88.56 102 ILE A N 1
ATOM 806 C CA . ILE A 1 102 ? -1.725 -3.993 -11.897 1.00 88.56 102 ILE A CA 1
ATOM 807 C C . ILE A 1 102 ? -1.665 -4.980 -13.072 1.00 88.56 102 ILE A C 1
ATOM 809 O O . ILE A 1 102 ? -0.587 -5.213 -13.617 1.00 88.56 102 ILE A O 1
ATOM 813 N N . PHE A 1 103 ? -2.808 -5.532 -13.486 1.00 84.94 103 PHE A N 1
ATOM 814 C CA . PHE A 1 103 ? -2.882 -6.471 -14.605 1.00 84.94 103 PHE A CA 1
ATOM 815 C C . PHE A 1 103 ? -2.456 -5.825 -15.934 1.00 84.94 103 PHE A C 1
ATOM 817 O O . PHE A 1 103 ? -1.674 -6.409 -16.686 1.00 84.94 103 PHE A O 1
ATOM 824 N N . PHE A 1 104 ? -2.904 -4.593 -16.195 1.00 85.81 104 PHE A N 1
ATOM 825 C CA . PHE A 1 104 ? -2.581 -3.856 -17.420 1.00 85.81 104 PHE A CA 1
ATOM 826 C C . PHE A 1 104 ? -1.230 -3.128 -17.388 1.00 85.81 104 PHE A C 1
ATOM 828 O O . PHE A 1 104 ? -0.729 -2.753 -18.446 1.00 85.81 104 PHE A O 1
ATOM 835 N N . SER A 1 105 ? -0.591 -2.975 -16.222 1.00 80.94 105 SER A N 1
ATOM 836 C CA . SER A 1 105 ? 0.665 -2.222 -16.057 1.00 80.94 105 SER A CA 1
ATOM 837 C C . SER A 1 105 ? 1.840 -2.746 -16.902 1.00 80.94 105 SER A C 1
ATOM 839 O O . SER A 1 105 ? 2.836 -2.040 -17.048 1.00 80.94 105 SER A O 1
ATOM 841 N N . GLY A 1 106 ? 1.754 -3.965 -17.442 1.00 76.31 106 GLY A N 1
ATOM 842 C CA . GLY A 1 106 ? 2.760 -4.562 -18.327 1.00 76.31 106 GLY A CA 1
ATOM 843 C C . GLY A 1 106 ? 2.247 -4.950 -19.714 1.00 76.31 106 GLY A C 1
ATOM 844 O O . GLY A 1 106 ? 2.967 -5.627 -20.446 1.00 76.31 106 GLY A O 1
ATOM 845 N N . PHE A 1 107 ? 1.032 -4.531 -20.086 1.00 80.62 107 PHE A N 1
ATOM 846 C CA . PHE A 1 107 ? 0.363 -4.992 -21.306 1.00 80.62 107 PHE A CA 1
ATOM 847 C C . PHE A 1 107 ? 1.111 -4.634 -22.600 1.00 80.62 107 PHE A C 1
ATOM 849 O O . PHE A 1 107 ? 1.075 -5.405 -23.553 1.00 80.62 107 PHE A O 1
ATOM 856 N N . GLU A 1 108 ? 1.849 -3.518 -22.620 1.00 79.00 108 GLU A N 1
ATOM 857 C CA . GLU A 1 108 ? 2.631 -3.064 -23.783 1.00 79.00 108 GLU A CA 1
ATOM 858 C C . GLU A 1 108 ? 3.599 -4.130 -24.319 1.00 79.00 108 GLU A C 1
ATOM 860 O O . GLU A 1 108 ? 3.830 -4.204 -25.521 1.00 79.00 108 GLU A O 1
ATOM 865 N N . VAL A 1 109 ? 4.124 -4.999 -23.448 1.00 80.44 109 VAL A N 1
ATOM 866 C CA . VAL A 1 109 ? 5.052 -6.079 -23.825 1.00 80.44 109 VAL A CA 1
ATOM 867 C C . VAL A 1 109 ? 4.377 -7.146 -24.696 1.00 80.44 109 VAL A C 1
ATOM 869 O O . VAL A 1 109 ? 5.046 -7.827 -25.471 1.00 80.44 109 VAL A O 1
ATOM 872 N N . PHE A 1 110 ? 3.057 -7.295 -24.575 1.00 80.69 110 PHE A N 1
ATOM 873 C CA . PHE A 1 110 ? 2.269 -8.264 -25.336 1.00 80.69 110 PHE A CA 1
ATOM 874 C C . PHE A 1 110 ? 1.722 -7.695 -26.651 1.00 80.69 110 PHE A C 1
ATOM 876 O O . PHE A 1 110 ? 1.079 -8.424 -27.408 1.00 80.69 110 PHE A O 1
ATOM 883 N N . LEU A 1 111 ? 1.967 -6.414 -26.946 1.00 84.25 111 LEU A N 1
ATOM 884 C CA . LEU A 1 111 ? 1.622 -5.831 -28.237 1.00 84.25 111 LEU A CA 1
ATOM 885 C C . LEU A 1 111 ? 2.569 -6.348 -29.326 1.00 84.25 111 LEU A C 1
ATOM 887 O O . LEU A 1 111 ? 3.760 -6.569 -29.094 1.00 84.25 111 LEU A O 1
ATOM 891 N N . LYS A 1 112 ? 2.027 -6.524 -30.536 1.00 74.19 112 LYS A N 1
ATOM 892 C CA . LYS A 1 112 ? 2.785 -6.991 -31.703 1.00 74.19 112 LYS A CA 1
ATOM 893 C C . LYS A 1 112 ? 4.027 -6.106 -31.908 1.00 74.19 112 LYS A C 1
ATOM 895 O O . LYS A 1 112 ? 3.941 -4.887 -31.775 1.00 74.19 112 LYS A O 1
ATOM 900 N N . ASP A 1 113 ? 5.167 -6.746 -32.162 1.00 76.25 113 ASP A N 1
ATOM 901 C CA . ASP A 1 113 ? 6.484 -6.129 -32.396 1.00 76.25 113 ASP A CA 1
ATOM 902 C C . ASP A 1 113 ? 7.099 -5.338 -31.213 1.00 76.25 113 ASP A C 1
ATOM 904 O O . ASP A 1 113 ? 8.141 -4.710 -31.376 1.00 76.25 113 ASP A O 1
ATOM 908 N N . ASN A 1 114 ? 6.529 -5.414 -29.998 1.00 76.50 114 ASN A N 1
ATOM 909 C CA . ASN A 1 114 ? 7.017 -4.704 -28.798 1.00 76.50 114 ASN A CA 1
ATOM 910 C C . ASN A 1 114 ? 7.638 -5.619 -27.722 1.00 76.50 114 ASN A C 1
ATOM 912 O O . ASN A 1 114 ? 7.780 -5.237 -26.554 1.00 76.50 114 ASN A O 1
ATOM 916 N N . TRP A 1 115 ? 8.033 -6.839 -28.096 1.00 80.81 115 TRP A N 1
ATOM 917 C CA . TRP A 1 115 ? 8.607 -7.791 -27.149 1.00 80.81 115 TRP A CA 1
ATOM 918 C C . TRP A 1 115 ? 9.981 -7.331 -26.643 1.00 80.81 115 TRP A C 1
ATOM 920 O O . TRP A 1 115 ? 10.958 -7.264 -27.387 1.00 80.81 115 TRP A O 1
ATOM 930 N N . SER A 1 116 ? 10.075 -7.069 -25.339 1.00 79.69 116 SER A N 1
ATOM 931 C CA . SER A 1 116 ? 11.333 -6.775 -24.654 1.00 79.69 116 SER A CA 1
ATOM 932 C C . SER A 1 116 ? 11.400 -7.544 -23.344 1.00 79.69 116 SER A C 1
ATOM 934 O O . SER A 1 116 ? 10.673 -7.245 -22.393 1.00 79.69 116 SER A O 1
ATOM 936 N N . THR A 1 117 ? 12.320 -8.509 -23.270 1.00 81.06 117 THR A N 1
ATOM 937 C CA . THR A 1 117 ? 12.558 -9.319 -22.066 1.00 81.06 117 THR A CA 1
ATOM 938 C C . THR A 1 117 ? 12.882 -8.443 -20.855 1.00 81.06 117 THR A C 1
ATOM 940 O O . THR A 1 117 ? 12.438 -8.725 -19.746 1.00 81.06 117 THR A O 1
ATOM 943 N N . SER A 1 118 ? 13.601 -7.336 -21.062 1.00 78.44 118 SER A N 1
ATOM 944 C CA . SER A 1 118 ? 13.934 -6.391 -19.993 1.00 78.44 118 SER A CA 1
ATOM 945 C C . SER A 1 118 ? 12.687 -5.702 -19.422 1.00 78.44 118 SER A C 1
ATOM 947 O O . SER A 1 118 ? 12.513 -5.656 -18.202 1.00 78.44 118 SER A O 1
ATOM 949 N N . ASN A 1 119 ? 11.776 -5.234 -20.282 1.00 78.62 119 ASN A N 1
ATOM 950 C CA . ASN A 1 119 ? 10.529 -4.599 -19.844 1.00 78.62 119 ASN A CA 1
ATOM 951 C C . ASN A 1 119 ? 9.567 -5.607 -19.201 1.00 78.62 119 ASN A C 1
ATOM 953 O O . ASN A 1 119 ? 8.927 -5.279 -18.202 1.00 78.62 119 ASN A O 1
ATOM 957 N N . PHE A 1 120 ? 9.508 -6.837 -19.723 1.00 82.31 120 PHE A N 1
ATOM 958 C CA . PHE A 1 120 ? 8.733 -7.927 -19.128 1.00 82.31 120 PHE A CA 1
ATOM 959 C C . PHE A 1 120 ? 9.178 -8.201 -17.690 1.00 82.31 120 PHE A C 1
ATOM 961 O O . PHE A 1 120 ? 8.381 -8.117 -16.755 1.00 82.31 120 PHE A O 1
ATOM 968 N N . VAL A 1 121 ? 10.472 -8.476 -17.505 1.00 83.25 121 VAL A N 1
ATOM 969 C CA . VAL A 1 121 ? 11.024 -8.787 -16.185 1.00 83.25 121 VAL A CA 1
ATOM 970 C C . VAL A 1 121 ? 10.821 -7.603 -15.249 1.00 83.25 121 VAL A C 1
ATOM 972 O O . VAL A 1 121 ? 10.292 -7.792 -14.164 1.00 83.25 121 VAL A O 1
ATOM 975 N N . THR A 1 122 ? 11.138 -6.381 -15.673 1.00 79.06 122 THR A N 1
ATOM 976 C CA . THR A 1 122 ? 11.015 -5.186 -14.821 1.00 79.06 122 THR A CA 1
ATOM 977 C C . THR A 1 122 ? 9.580 -4.940 -14.343 1.00 79.06 122 THR A C 1
ATOM 979 O O . THR A 1 122 ? 9.380 -4.595 -13.181 1.00 79.06 122 THR A O 1
ATOM 982 N N . ASN A 1 123 ? 8.570 -5.149 -15.191 1.00 80.19 123 ASN A N 1
ATOM 983 C CA . ASN A 1 123 ? 7.176 -4.904 -14.811 1.00 80.19 123 ASN A CA 1
ATOM 984 C C . ASN A 1 123 ? 6.603 -6.006 -13.901 1.00 80.19 123 ASN A C 1
ATOM 986 O O . ASN A 1 123 ? 5.821 -5.707 -12.998 1.00 80.19 123 ASN A O 1
ATOM 990 N N . TYR A 1 124 ? 6.992 -7.271 -14.103 1.00 83.06 124 TYR A N 1
ATOM 991 C CA . TYR A 1 124 ? 6.404 -8.407 -13.378 1.00 83.06 124 TYR A CA 1
ATOM 992 C C . TYR A 1 124 ? 7.234 -8.895 -12.183 1.00 83.06 124 TYR A C 1
ATOM 994 O O . TYR A 1 124 ? 6.671 -9.479 -11.252 1.00 83.06 124 TYR A O 1
ATOM 1002 N N . ILE A 1 125 ? 8.543 -8.620 -12.136 1.00 88.31 125 ILE A N 1
ATOM 1003 C CA . ILE A 1 125 ? 9.419 -9.044 -11.030 1.00 88.31 125 ILE A CA 1
ATOM 1004 C C . ILE A 1 125 ? 8.964 -8.457 -9.694 1.00 88.31 125 ILE A C 1
ATOM 1006 O O . ILE A 1 125 ? 8.979 -9.151 -8.681 1.00 88.31 125 ILE A O 1
ATOM 1010 N N . THR A 1 126 ? 8.481 -7.213 -9.689 1.00 86.75 126 THR A N 1
ATOM 1011 C CA . THR A 1 126 ? 7.946 -6.554 -8.492 1.00 86.75 126 THR A CA 1
ATOM 1012 C C . THR A 1 126 ? 6.768 -7.324 -7.899 1.00 86.75 126 THR A C 1
ATOM 1014 O O . THR A 1 126 ? 6.668 -7.462 -6.680 1.00 86.75 126 THR A O 1
ATOM 1017 N N . LEU A 1 127 ? 5.899 -7.870 -8.750 1.00 88.06 127 LEU A N 1
ATOM 1018 C CA . LEU A 1 127 ? 4.723 -8.632 -8.336 1.00 88.06 127 LEU A CA 1
ATOM 1019 C C . LEU A 1 127 ? 5.139 -9.974 -7.715 1.00 88.06 127 LEU A C 1
ATOM 1021 O O . LEU A 1 127 ? 4.645 -10.350 -6.650 1.00 88.06 127 LEU A O 1
ATOM 1025 N N . VAL A 1 128 ? 6.125 -10.646 -8.318 1.00 89.12 128 VAL A N 1
ATOM 1026 C CA . VAL A 1 128 ? 6.720 -11.879 -7.774 1.00 89.12 128 VAL A CA 1
ATOM 1027 C C . VAL A 1 128 ? 7.403 -11.613 -6.432 1.00 89.12 128 VAL A C 1
ATOM 1029 O O . VAL A 1 128 ? 7.135 -12.322 -5.464 1.00 89.12 128 VAL A O 1
ATOM 1032 N N . ILE A 1 129 ? 8.235 -10.570 -6.338 1.00 90.69 129 ILE A N 1
ATOM 1033 C CA . ILE A 1 129 ? 8.907 -10.171 -5.091 1.00 90.69 129 ILE A CA 1
ATOM 1034 C C . ILE A 1 129 ? 7.876 -9.874 -4.001 1.00 90.69 129 ILE A C 1
ATOM 1036 O O . ILE A 1 129 ? 8.039 -10.324 -2.868 1.00 90.69 129 ILE A O 1
ATOM 1040 N N . TYR A 1 130 ? 6.797 -9.164 -4.330 1.00 89.56 130 TYR A N 1
ATOM 1041 C CA . TYR A 1 130 ? 5.722 -8.873 -3.388 1.00 89.56 130 TYR A CA 1
ATOM 1042 C C . TYR A 1 130 ? 5.069 -10.157 -2.843 1.00 89.56 130 TYR A C 1
ATOM 1044 O O . TYR A 1 130 ? 4.926 -10.302 -1.626 1.00 89.56 130 TYR A O 1
ATOM 1052 N N . ILE A 1 131 ? 4.745 -11.125 -3.709 1.00 89.75 131 ILE A N 1
ATOM 1053 C CA . ILE A 1 131 ? 4.193 -12.426 -3.294 1.00 89.75 131 ILE A CA 1
ATOM 1054 C C . ILE A 1 131 ? 5.201 -13.196 -2.432 1.00 89.75 131 ILE A C 1
ATOM 1056 O O . ILE A 1 131 ? 4.829 -13.725 -1.384 1.00 89.75 131 ILE A O 1
ATOM 1060 N N . LEU A 1 132 ? 6.476 -13.233 -2.827 1.00 91.50 132 LEU A N 1
ATOM 1061 C CA . LEU A 1 132 ? 7.531 -13.903 -2.064 1.00 91.50 132 LEU A CA 1
ATOM 1062 C C . LEU A 1 132 ? 7.717 -13.280 -0.682 1.00 91.50 132 LEU A C 1
ATOM 1064 O O . LEU A 1 132 ? 7.813 -14.012 0.298 1.00 91.50 132 LEU A O 1
ATOM 1068 N N . LEU A 1 133 ? 7.713 -11.950 -0.573 1.00 88.25 133 LEU A N 1
ATOM 1069 C CA . LEU A 1 133 ? 7.791 -11.248 0.709 1.00 88.25 133 LEU A CA 1
ATOM 1070 C C . LEU A 1 133 ? 6.565 -11.525 1.582 1.00 88.25 133 LEU A C 1
ATOM 1072 O O . LEU A 1 133 ? 6.704 -11.725 2.792 1.00 88.25 133 LEU A O 1
ATOM 1076 N N . PHE A 1 134 ? 5.375 -11.587 0.983 1.00 86.19 134 PHE A N 1
ATOM 1077 C CA . PHE A 1 134 ? 4.154 -11.957 1.692 1.00 86.19 134 PHE A CA 1
ATOM 1078 C C . PHE A 1 134 ? 4.212 -13.402 2.214 1.00 86.19 134 PHE A C 1
ATOM 1080 O O . PHE A 1 134 ? 3.904 -13.649 3.383 1.00 86.19 134 PHE A O 1
ATOM 1087 N N . ILE A 1 135 ? 4.661 -14.353 1.388 1.00 87.81 135 ILE A N 1
ATOM 1088 C CA . ILE A 1 135 ? 4.859 -15.755 1.785 1.00 87.81 135 ILE A CA 1
ATOM 1089 C C . ILE A 1 135 ? 5.939 -15.854 2.862 1.00 87.81 135 ILE A C 1
ATOM 1091 O O . ILE A 1 135 ? 5.710 -16.491 3.886 1.00 87.81 135 ILE A O 1
ATOM 1095 N N . TYR A 1 136 ? 7.080 -15.189 2.682 1.00 87.88 136 TYR A N 1
ATOM 1096 C CA . TYR A 1 136 ? 8.168 -15.145 3.656 1.00 87.88 136 TYR A CA 1
ATOM 1097 C C . TYR A 1 136 ? 7.673 -14.647 5.014 1.00 87.88 136 TYR A C 1
ATOM 1099 O O . TYR A 1 136 ? 7.940 -15.277 6.041 1.00 87.88 136 TYR A O 1
ATOM 1107 N N . TRP A 1 137 ? 6.895 -13.562 5.034 1.00 84.31 137 TRP A N 1
ATOM 1108 C CA . TRP A 1 137 ? 6.264 -13.068 6.254 1.00 84.31 137 TRP A CA 1
ATOM 1109 C C . TRP A 1 137 ? 5.324 -14.112 6.862 1.00 84.31 137 TRP A C 1
ATOM 1111 O O . TRP A 1 137 ? 5.425 -14.411 8.056 1.00 84.31 137 TRP A O 1
ATOM 1121 N N . LYS A 1 138 ? 4.454 -14.711 6.044 1.00 81.25 138 LYS A N 1
ATOM 1122 C CA . LYS A 1 138 ? 3.473 -15.704 6.489 1.00 81.25 138 LYS A CA 1
ATOM 1123 C C . LYS A 1 138 ? 4.135 -16.957 7.073 1.00 81.25 138 LYS A C 1
ATOM 1125 O O . LYS A 1 138 ? 3.679 -17.453 8.101 1.00 81.25 138 LYS A O 1
ATOM 1130 N N . VAL A 1 139 ? 5.226 -17.431 6.473 1.00 85.56 139 VAL A N 1
ATOM 1131 C CA . VAL A 1 139 ? 5.997 -18.598 6.933 1.00 85.56 139 VAL A CA 1
ATOM 1132 C C . VAL A 1 139 ? 6.807 -18.266 8.187 1.00 85.56 139 VAL A C 1
ATOM 1134 O O . VAL A 1 139 ? 6.733 -19.002 9.169 1.00 85.56 139 VAL A O 1
ATOM 1137 N N . THR A 1 140 ? 7.526 -17.140 8.198 1.00 82.06 140 THR A N 1
ATOM 1138 C CA . THR A 1 140 ? 8.410 -16.756 9.316 1.00 82.06 140 THR A CA 1
ATOM 1139 C C . THR A 1 140 ? 7.623 -16.428 10.578 1.00 82.06 140 THR A C 1
ATOM 1141 O O . THR A 1 140 ? 8.019 -16.802 11.680 1.00 82.06 140 THR A O 1
ATOM 1144 N N . LYS A 1 141 ? 6.503 -15.709 10.444 1.00 71.62 141 LYS A N 1
ATOM 1145 C CA . LYS A 1 141 ? 5.692 -15.298 11.596 1.00 71.62 141 LYS A CA 1
ATOM 1146 C C . LYS A 1 141 ? 4.602 -16.292 11.959 1.00 71.62 141 LYS A C 1
ATOM 1148 O O . LYS A 1 141 ? 4.022 -16.132 13.028 1.00 71.62 141 LYS A O 1
ATOM 1153 N N . ARG A 1 142 ? 4.316 -17.282 11.099 1.00 63.78 142 ARG A N 1
ATOM 1154 C CA . ARG A 1 142 ? 3.203 -18.240 11.255 1.00 63.78 142 ARG A CA 1
ATOM 1155 C C . ARG A 1 142 ? 1.914 -17.559 11.733 1.00 63.78 142 ARG A C 1
ATOM 1157 O O . ARG A 1 142 ? 1.130 -18.135 12.484 1.00 63.78 142 ARG A O 1
ATOM 1164 N N . GLY A 1 143 ? 1.721 -16.304 11.328 1.00 63.75 143 GLY A N 1
ATOM 1165 C CA . GLY A 1 143 ? 0.598 -15.496 11.760 1.00 63.75 143 GLY A CA 1
ATOM 1166 C C . GLY A 1 143 ? -0.651 -16.076 11.128 1.00 63.75 143 GLY A C 1
ATOM 1167 O O . GLY A 1 143 ? -0.783 -16.074 9.902 1.00 63.75 143 GLY A O 1
ATOM 1168 N N . LYS A 1 144 ? -1.558 -16.608 11.949 1.00 67.31 144 LYS A N 1
ATOM 1169 C CA . LYS A 1 144 ? -2.904 -16.930 11.479 1.00 67.31 144 LYS A CA 1
ATOM 1170 C C . LYS A 1 144 ? -3.517 -15.624 10.972 1.00 67.31 144 LYS A C 1
ATOM 1172 O O . LYS A 1 144 ? -3.370 -14.588 11.618 1.00 67.31 144 LYS A O 1
ATOM 1177 N N . LEU A 1 145 ? -4.167 -15.663 9.807 1.00 69.38 145 LEU A N 1
ATOM 1178 C CA . LEU A 1 145 ? -5.047 -14.563 9.417 1.00 69.38 145 LEU A CA 1
ATOM 1179 C C . LEU A 1 145 ? -6.046 -14.387 10.560 1.00 69.38 145 LEU A C 1
ATOM 1181 O O . LEU A 1 145 ? -6.685 -15.367 10.951 1.00 69.38 145 LEU A O 1
ATOM 1185 N N . VAL A 1 146 ? -6.090 -13.182 11.133 1.00 78.25 146 VAL A N 1
ATOM 1186 C CA . VAL A 1 146 ? -6.931 -12.888 12.294 1.00 78.25 146 VAL A CA 1
ATOM 1187 C C . VAL A 1 146 ? -8.364 -13.205 11.904 1.00 78.25 146 VAL A C 1
ATOM 1189 O O . VAL A 1 146 ? -8.893 -12.668 10.929 1.00 78.25 146 VAL A O 1
ATOM 1192 N N . ARG A 1 147 ? -8.965 -14.151 12.622 1.00 81.44 147 ARG A N 1
ATOM 1193 C CA . ARG A 1 147 ? -10.362 -14.505 12.410 1.00 81.44 147 ARG A CA 1
ATOM 1194 C C . ARG A 1 147 ? -11.216 -13.324 12.838 1.00 81.44 147 ARG A C 1
ATOM 1196 O O . ARG A 1 147 ? -10.911 -12.674 13.830 1.00 81.44 147 ARG A O 1
ATOM 1203 N N . ILE A 1 148 ? -12.301 -13.082 12.108 1.00 82.06 148 ILE A N 1
ATOM 1204 C CA . ILE A 1 148 ? -13.198 -11.945 12.356 1.00 82.06 148 ILE A CA 1
ATOM 1205 C C . ILE A 1 148 ? -13.696 -11.950 13.811 1.00 82.06 148 ILE A C 1
ATOM 1207 O O . ILE A 1 148 ? -13.841 -10.890 14.400 1.00 82.06 148 ILE A O 1
ATOM 1211 N N . GLN A 1 149 ? -13.897 -13.133 14.397 1.00 79.38 149 GLN A N 1
ATOM 1212 C CA . GLN A 1 149 ? -14.382 -13.313 15.767 1.00 79.38 149 GLN A CA 1
ATOM 1213 C C . GLN A 1 149 ? -13.351 -12.976 16.852 1.00 79.38 149 GLN A C 1
ATOM 1215 O O . GLN A 1 149 ? -13.729 -12.611 17.959 1.00 79.38 149 GLN A O 1
ATOM 1220 N N . GLU A 1 150 ? -12.063 -13.133 16.546 1.00 82.88 150 GLU A N 1
ATOM 1221 C CA . GLU A 1 150 ? -10.941 -12.911 17.471 1.00 82.88 150 GLU A CA 1
ATOM 1222 C C . GLU A 1 150 ? -10.346 -11.501 17.297 1.00 82.88 150 GLU A C 1
ATOM 1224 O O . GLU A 1 150 ? -9.298 -11.185 17.859 1.00 82.88 150 GLU A O 1
ATOM 1229 N N . MET A 1 151 ? -10.972 -10.660 16.468 1.00 82.75 151 MET A N 1
ATOM 1230 C CA . MET A 1 151 ? -10.436 -9.365 16.082 1.00 82.75 151 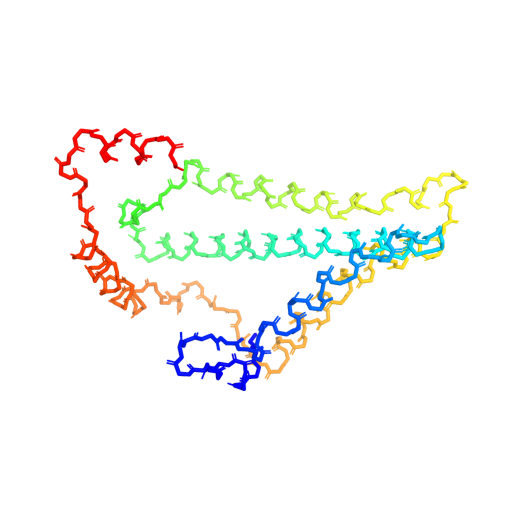MET A CA 1
ATOM 1231 C C . MET A 1 151 ? -10.685 -8.326 17.178 1.00 82.75 151 MET A C 1
ATOM 1233 O O . MET A 1 151 ? -11.774 -7.776 17.302 1.00 82.75 151 MET A O 1
ATOM 1237 N N . ASP A 1 152 ? -9.653 -8.021 17.957 1.00 83.38 152 ASP A N 1
ATOM 1238 C CA . ASP A 1 152 ? -9.726 -6.960 18.957 1.00 83.38 152 ASP A CA 1
ATOM 1239 C C . ASP A 1 152 ? -9.649 -5.573 18.299 1.00 83.38 152 ASP A C 1
ATOM 1241 O O . ASP A 1 152 ? -8.657 -5.214 17.659 1.00 83.38 152 ASP A O 1
ATOM 1245 N N . LEU A 1 153 ? -10.727 -4.802 18.448 1.00 80.00 153 LEU A N 1
ATOM 1246 C CA . LEU A 1 153 ? -10.880 -3.451 17.911 1.00 80.00 153 LEU A CA 1
ATOM 1247 C C . LEU A 1 153 ? -10.752 -2.352 18.974 1.00 80.00 153 LEU A C 1
ATOM 1249 O O . LEU A 1 153 ? -10.780 -1.176 18.616 1.00 80.00 153 LEU A O 1
ATOM 1253 N N . ILE A 1 154 ? -10.639 -2.715 20.256 1.00 77.69 154 ILE A N 1
ATOM 1254 C CA . ILE A 1 154 ? -10.799 -1.782 21.381 1.00 77.69 154 ILE A CA 1
ATOM 1255 C C . ILE A 1 154 ? -9.502 -1.648 22.182 1.00 77.69 154 ILE A C 1
ATOM 1257 O O . ILE A 1 154 ? -9.143 -0.533 22.552 1.00 77.69 154 ILE A O 1
ATOM 1261 N N . ALA A 1 155 ? -8.741 -2.722 22.426 1.00 76.31 155 ALA A N 1
ATOM 1262 C CA . ALA A 1 155 ? -7.597 -2.642 23.349 1.00 76.31 155 ALA A CA 1
ATOM 1263 C C . ALA A 1 155 ? -6.525 -1.609 22.947 1.00 76.31 155 ALA A C 1
ATOM 1265 O O . ALA A 1 155 ? -5.828 -1.070 23.806 1.00 76.31 155 ALA A O 1
ATOM 1266 N N . GLY A 1 156 ? -6.401 -1.313 21.650 1.00 72.25 156 GLY A N 1
ATOM 1267 C CA . GLY A 1 156 ? -5.460 -0.320 21.134 1.00 72.25 156 GLY A CA 1
ATOM 1268 C C . GLY A 1 156 ? -5.950 1.131 21.174 1.00 72.25 156 GLY A C 1
ATOM 1269 O O . GLY A 1 156 ? -5.117 2.031 21.065 1.00 72.25 156 GLY A O 1
ATOM 1270 N N . THR A 1 157 ? -7.254 1.398 21.324 1.00 77.44 157 THR A N 1
ATOM 1271 C CA . THR A 1 157 ? -7.804 2.757 21.137 1.00 77.44 157 THR A CA 1
ATOM 1272 C C . THR A 1 157 ? -7.351 3.722 22.224 1.00 77.44 157 THR A C 1
ATOM 1274 O O . THR A 1 157 ? -7.011 4.859 21.916 1.00 77.44 157 THR A O 1
ATOM 1277 N N . LYS A 1 158 ? -7.210 3.250 23.468 1.00 79.12 158 LYS A N 1
ATOM 1278 C CA . LYS A 1 158 ? -6.819 4.085 24.615 1.00 79.12 158 LYS A CA 1
ATOM 1279 C C . LYS A 1 158 ? -5.484 4.811 24.418 1.00 79.12 158 LYS A C 1
ATOM 1281 O O . LYS A 1 158 ? -5.329 5.942 24.860 1.00 79.12 158 LYS A O 1
ATOM 1286 N N . HIS A 1 159 ? -4.503 4.181 23.766 1.00 80.38 159 HIS A N 1
ATOM 1287 C CA . HIS A 1 159 ? -3.224 4.843 23.488 1.00 80.38 159 HIS A CA 1
ATOM 1288 C C . HIS A 1 159 ? -3.388 5.997 22.491 1.00 80.38 159 HIS A C 1
ATOM 1290 O O . HIS A 1 159 ? -2.823 7.069 22.701 1.00 80.38 159 HIS A O 1
ATOM 1296 N N . PHE A 1 160 ? -4.184 5.787 21.439 1.00 78.50 160 PHE A N 1
ATOM 1297 C CA . PHE A 1 160 ? -4.471 6.812 20.438 1.00 78.50 160 PHE A CA 1
ATOM 1298 C C . PHE A 1 160 ? -5.309 7.949 21.018 1.00 78.50 160 PHE A C 1
ATOM 1300 O O . PHE A 1 160 ? -4.977 9.101 20.790 1.00 78.50 160 PHE A O 1
ATOM 1307 N N . GLU A 1 161 ? -6.306 7.645 21.847 1.00 81.94 161 GLU A N 1
ATOM 1308 C CA . GLU A 1 161 ? -7.107 8.654 22.551 1.00 81.94 161 GLU A CA 1
ATOM 1309 C C . GLU A 1 161 ? -6.240 9.548 23.451 1.00 81.94 161 GLU A C 1
ATOM 1311 O O . GLU A 1 161 ? -6.422 10.762 23.475 1.00 81.94 161 GLU A O 1
ATOM 1316 N N . LEU A 1 162 ? -5.257 8.972 24.156 1.00 83.88 162 LEU A N 1
ATOM 1317 C CA . LEU A 1 162 ? -4.298 9.738 24.961 1.00 83.88 162 LEU A CA 1
ATOM 1318 C C . LEU A 1 162 ? -3.370 10.602 24.097 1.00 83.88 162 LEU A C 1
ATOM 1320 O O . LEU A 1 162 ? -3.076 11.737 24.468 1.00 83.88 162 LEU A O 1
ATOM 1324 N N . MET A 1 163 ? -2.906 10.080 22.956 1.00 81.56 163 MET A N 1
ATOM 1325 C CA . MET A 1 163 ? -2.131 10.872 21.999 1.00 81.56 163 MET A CA 1
ATOM 1326 C C . MET A 1 163 ? -2.962 12.029 21.450 1.00 81.56 163 MET A C 1
ATOM 1328 O O . MET A 1 163 ? -2.481 13.158 21.450 1.00 81.56 163 MET A O 1
ATOM 1332 N N . ASP A 1 164 ? -4.199 11.771 21.031 1.00 82.31 164 ASP A N 1
ATOM 1333 C CA . ASP A 1 164 ? -5.116 12.781 20.509 1.00 82.31 164 ASP A CA 1
ATOM 1334 C C . ASP A 1 164 ? -5.414 13.844 21.567 1.00 82.31 164 ASP A C 1
ATOM 1336 O O . ASP A 1 164 ? -5.341 15.030 21.257 1.00 82.31 164 ASP A O 1
ATOM 1340 N N . ALA A 1 165 ? -5.652 13.452 22.823 1.00 83.56 165 ALA A N 1
ATOM 1341 C CA . ALA A 1 165 ? -5.820 14.383 23.938 1.00 83.56 165 ALA A CA 1
ATOM 1342 C C . ALA A 1 165 ? -4.575 15.265 24.137 1.00 83.56 165 ALA A C 1
ATOM 1344 O O . ALA A 1 165 ? -4.693 16.487 24.196 1.00 83.56 165 ALA A O 1
ATOM 1345 N N . HIS A 1 166 ? -3.376 14.671 24.135 1.00 82.62 166 HIS A N 1
ATOM 1346 C CA . HIS A 1 166 ? -2.121 15.420 24.221 1.00 82.62 166 HIS A CA 1
ATOM 1347 C C . HIS A 1 166 ? -1.925 16.364 23.023 1.00 82.62 166 HIS A C 1
ATOM 1349 O O . HIS A 1 166 ? -1.453 17.490 23.188 1.00 82.62 166 HIS A O 1
ATOM 1355 N N . TYR A 1 167 ? -2.277 15.943 21.804 1.00 77.62 167 TYR A N 1
ATOM 1356 C CA . TYR A 1 167 ? -2.252 16.828 20.640 1.00 77.62 167 TYR A CA 1
ATOM 1357 C C . TYR A 1 167 ? -3.246 17.972 20.815 1.00 77.62 167 TYR A C 1
ATOM 1359 O O . TYR A 1 167 ? -2.844 19.117 20.651 1.00 77.62 167 TYR A O 1
ATOM 1367 N N . GLN A 1 168 ? -4.491 17.692 21.201 1.00 76.44 168 GLN A N 1
ATOM 1368 C CA . GLN A 1 168 ? -5.532 18.703 21.394 1.00 76.44 168 GLN A CA 1
ATOM 1369 C C . GLN A 1 168 ? -5.158 19.745 22.451 1.00 76.44 168 GLN A C 1
ATOM 1371 O O . GLN A 1 168 ? -5.353 20.934 22.210 1.00 76.44 168 GLN A O 1
ATOM 1376 N N . GLU A 1 169 ? -4.550 19.335 23.566 1.00 77.12 169 GLU A N 1
ATOM 1377 C CA . GLU A 1 169 ? -4.024 20.260 24.580 1.00 77.12 169 GLU A CA 1
ATOM 1378 C C . GLU A 1 169 ? -2.927 21.182 24.025 1.00 77.12 169 GLU A C 1
ATOM 1380 O O . GLU A 1 169 ? -2.831 22.350 24.406 1.00 77.12 169 GLU A O 1
ATOM 1385 N N . ASN A 1 170 ? -2.116 20.678 23.094 1.00 72.62 170 ASN A N 1
ATOM 1386 C CA . ASN A 1 170 ? -1.020 21.419 22.475 1.00 72.62 170 ASN A CA 1
ATOM 1387 C C . ASN A 1 170 ? -1.414 22.149 21.174 1.00 72.62 170 ASN A C 1
ATOM 1389 O O . ASN A 1 170 ? -0.590 22.890 20.623 1.00 72.62 170 ASN A O 1
ATOM 1393 N N . ILE A 1 171 ? -2.653 21.997 20.680 1.00 69.69 171 ILE A N 1
ATOM 1394 C CA . ILE A 1 171 ? -3.167 22.780 19.549 1.00 69.69 171 ILE A CA 1
ATOM 1395 C C . ILE A 1 171 ? -3.344 24.229 20.019 1.00 69.69 171 ILE A C 1
ATOM 1397 O O . ILE A 1 171 ? -4.278 24.592 20.734 1.00 69.69 171 ILE A O 1
ATOM 1401 N N . LYS A 1 172 ? -2.435 25.101 19.578 1.00 65.44 172 LYS A N 1
ATOM 1402 C CA . LYS A 1 172 ? -2.559 26.549 19.761 1.00 65.44 172 LYS A CA 1
ATOM 1403 C C . LYS A 1 172 ? -3.649 27.068 18.826 1.00 65.44 172 LYS A C 1
ATOM 1405 O O . LYS A 1 172 ? -3.385 27.336 17.662 1.00 65.44 172 LYS A O 1
ATOM 1410 N N . ILE A 1 173 ? -4.871 27.216 19.334 1.00 65.31 173 ILE A N 1
ATOM 1411 C CA . ILE A 1 173 ? -5.983 27.807 18.576 1.00 65.31 173 ILE A CA 1
ATOM 1412 C C . ILE A 1 173 ? -5.562 29.224 18.125 1.00 65.31 173 ILE A C 1
ATOM 1414 O O . ILE A 1 173 ? -5.164 30.020 18.986 1.00 65.31 173 ILE A O 1
ATOM 1418 N N . PRO A 1 174 ? -5.635 29.575 16.825 1.00 61.66 174 PRO A N 1
ATOM 1419 C CA . PRO A 1 174 ? -5.226 30.889 16.336 1.00 61.66 174 PRO A CA 1
ATOM 1420 C C . PRO A 1 174 ? -6.112 31.973 16.955 1.00 61.66 174 PRO A C 1
ATOM 1422 O O . PRO A 1 174 ? -7.308 32.088 16.664 1.00 61.66 174 PRO A O 1
ATOM 1425 N N . ARG A 1 175 ? -5.528 32.776 17.851 1.00 64.62 175 ARG A N 1
ATOM 1426 C CA . ARG A 1 175 ? -6.261 33.822 18.585 1.00 64.62 175 ARG A CA 1
ATOM 1427 C C . ARG A 1 175 ? -6.454 35.086 17.742 1.00 64.62 175 ARG A C 1
ATOM 1429 O O . ARG A 1 175 ? -7.424 35.811 17.944 1.00 64.62 175 ARG A O 1
ATOM 1436 N N . THR A 1 176 ? -5.578 35.330 16.768 1.00 77.50 176 THR A N 1
ATOM 1437 C CA . THR A 1 176 ? -5.519 36.580 15.991 1.00 77.50 176 THR A CA 1
ATOM 1438 C C . THR A 1 176 ? -6.092 36.412 14.582 1.00 77.50 176 THR A C 1
ATOM 1440 O O . THR A 1 176 ? -5.895 35.381 13.943 1.00 77.50 176 THR A O 1
ATOM 1443 N N . ARG A 1 177 ? -6.757 37.449 14.045 1.00 79.62 177 ARG A N 1
ATOM 1444 C CA . ARG A 1 177 ? -7.334 37.435 12.679 1.00 79.62 177 ARG A CA 1
ATOM 1445 C C . ARG A 1 177 ? -6.300 37.140 11.587 1.00 79.62 177 ARG A C 1
ATOM 1447 O O . ARG A 1 177 ? -6.609 36.424 10.647 1.00 79.62 177 ARG A O 1
ATOM 1454 N N . ILE A 1 178 ? -5.077 37.648 11.748 1.00 79.81 178 ILE A N 1
ATOM 1455 C CA . ILE A 1 178 ? -3.954 37.391 10.833 1.00 79.81 178 ILE A CA 1
ATOM 1456 C C . ILE A 1 178 ? -3.568 35.910 10.864 1.00 79.81 178 ILE A C 1
ATOM 1458 O O . ILE A 1 178 ? -3.388 35.303 9.822 1.00 79.81 178 ILE A O 1
ATOM 1462 N N . GLN A 1 179 ? -3.520 35.306 12.050 1.00 75.94 179 GLN A N 1
ATOM 1463 C CA . GLN A 1 179 ? -3.164 33.899 12.227 1.00 75.94 179 GLN A CA 1
ATOM 1464 C C . GLN A 1 179 ? -4.215 32.972 11.598 1.00 75.94 179 GLN A C 1
ATOM 1466 O O . GLN A 1 179 ? -3.863 32.048 10.884 1.00 75.94 179 GLN A O 1
ATOM 1471 N N . LYS A 1 180 ? -5.504 33.309 11.743 1.00 76.50 180 LYS A N 1
ATOM 1472 C CA . LYS A 1 180 ? -6.602 32.609 11.053 1.00 76.50 180 LYS A CA 1
ATOM 1473 C C . LYS A 1 180 ? -6.536 32.727 9.528 1.00 76.50 180 LYS A C 1
ATOM 1475 O O . LYS A 1 180 ? -6.933 31.798 8.840 1.00 76.50 180 LYS A O 1
ATOM 1480 N N . LEU A 1 181 ? -6.080 33.870 9.007 1.00 83.81 181 LEU A N 1
ATOM 1481 C CA . LEU A 1 181 ? -5.891 34.065 7.568 1.00 83.81 181 LEU A CA 1
ATOM 1482 C C . LEU A 1 181 ? -4.712 33.226 7.053 1.00 83.81 181 LEU A C 1
ATOM 1484 O O . LEU A 1 181 ? -4.835 32.583 6.017 1.00 83.81 181 LEU A O 1
ATOM 1488 N N . TRP A 1 182 ? -3.596 33.209 7.790 1.00 77.12 182 TRP A N 1
ATOM 1489 C CA . TRP A 1 182 ? -2.427 32.386 7.472 1.00 77.12 182 TRP A CA 1
ATOM 1490 C C . TRP A 1 182 ? -2.743 30.888 7.512 1.00 77.12 182 TRP A C 1
ATOM 1492 O O . TRP A 1 182 ? -2.379 30.192 6.573 1.00 77.12 182 TRP A O 1
ATOM 1502 N N . ASP A 1 183 ? -3.477 30.416 8.522 1.00 77.50 183 ASP A N 1
ATOM 1503 C CA . ASP A 1 183 ? -3.898 29.010 8.644 1.00 77.50 183 ASP A CA 1
ATOM 1504 C C . ASP A 1 183 ? -4.950 28.589 7.600 1.00 77.50 183 ASP A C 1
ATOM 1506 O O . ASP A 1 183 ? -5.177 27.404 7.402 1.00 77.50 183 ASP A O 1
ATOM 1510 N N . TRP A 1 184 ? -5.643 29.536 6.957 1.00 79.25 184 TRP A N 1
ATOM 1511 C CA . TRP A 1 184 ? -6.549 29.239 5.838 1.00 79.25 184 TRP A CA 1
ATOM 1512 C C . TRP A 1 184 ? -5.804 29.136 4.498 1.00 79.25 184 TRP A C 1
ATOM 1514 O O . TRP A 1 184 ? -6.260 28.455 3.583 1.00 79.25 184 TRP A O 1
ATOM 1524 N N . LEU A 1 185 ? -4.683 29.852 4.375 1.00 79.38 185 LEU A N 1
ATOM 1525 C CA . LEU A 1 185 ? -3.848 29.903 3.173 1.00 79.38 185 LEU A CA 1
ATOM 1526 C C . LEU A 1 185 ? -2.877 28.716 3.060 1.00 79.38 185 LEU A C 1
ATOM 1528 O O . LEU A 1 185 ? -2.479 28.378 1.945 1.00 79.38 185 LEU A O 1
ATOM 1532 N N . LEU A 1 186 ? -2.473 28.142 4.197 1.00 55.97 186 LEU A N 1
ATOM 1533 C CA . LEU A 1 186 ? -1.583 26.981 4.334 1.00 55.97 186 LEU A CA 1
ATOM 1534 C C . LEU A 1 186 ? -2.378 25.685 4.514 1.00 55.97 186 LEU A C 1
ATOM 1536 O O . LEU A 1 186 ? -1.948 24.667 3.926 1.00 55.97 186 LEU A O 1
#

InterPro domains:
  IPR004841 Amino acid permease/SLC12A domain [PF00324] (1-145)
  IPR050524 Amino-acid permease-like [PTHR43341] (2-185)

Foldseek 3Di:
DDPPLQCDADPVRHSVVVVVVVVVVVVLVCLCVDPVSVVVSVLVVLLVVLLVLLVVLVVLVVVVLVVLLCVVVVPDPVVDPDDDPPPPVVSVVSNVVSVVCLVCSQVQCVDPPNPDPSSVCSSCVSVVVSVVVVVVCCVVVVDDPQDSVNDDPPPPVVVVVVVVVVVVVVPPDPPDPVSVVVVVVD

pLDDT: mean 83.18, std 7.33, range [51.5, 95.31]

Nearest PDB structures (foldseek):
  9cpc-assembly1_3Q  TM=3.052E-01  e=7.846E+00  Sus scrofa
  8snb-assembly1_8F  TM=2.552E-01  e=7.424E+00  Strongylocentrotus purpuratus

Radius of gyration: 22.45 Å; Cα contacts (8 Å, |Δi|>4): 93; chains: 1; bounding box: 45×56×57 Å

Secondary structure (DSSP, 8-state):
---GGGG---TTS--HHHHHHHHHHHHGGGGGGSHHHHHHHHHHHHHHHHHHHHHHHHHHHHHHHHHHHHHHTT--TTSSS---TTTTHHHHHHHHHHHHHHHHTTGGGGSTT---HHHHHHHHHHHHHHHHHHHHHHHHH--PPPPGGG--SSTTHHHHHHHHHHHHHH-----SHHHHHHHHH-

Solvent-accessible surface area (backbone atoms only — not comparable to full-atom values): 11000 Å² total; per-residue (Å²): 139,78,68,76,68,48,72,48,50,48,99,88,65,49,37,55,69,48,45,54,65,58,54,52,59,59,57,54,63,62,36,52,80,38,84,73,30,35,56,56,42,50,45,53,51,52,34,50,53,54,51,51,47,57,49,52,48,53,51,43,56,50,47,53,50,49,55,51,28,34,60,74,72,68,53,61,75,80,75,49,98,77,70,75,81,67,71,66,60,53,50,54,51,52,44,53,50,47,53,50,49,62,67,54,69,51,48,67,43,77,40,88,97,43,75,41,73,68,61,48,47,44,56,49,48,51,57,52,50,51,51,50,52,51,49,50,49,44,66,75,63,62,61,70,78,79,49,63,91,73,56,82,83,56,88,67,46,63,62,53,52,52,50,50,50,55,48,59,76,66,56,77,74,66,87,46,74,66,49,49,52,51,66,70,76,106